Protein AF-C3YUF9-F1 (afdb_monomer_lite)

Structure (mmCIF, N/CA/C/O backbone):
data_AF-C3YUF9-F1
#
_entry.id   AF-C3YUF9-F1
#
loop_
_atom_site.group_PDB
_atom_site.id
_atom_site.type_symbol
_atom_site.label_atom_id
_atom_site.label_alt_id
_atom_site.label_comp_id
_atom_site.label_asym_id
_atom_site.label_entity_id
_atom_site.label_seq_id
_atom_site.pdbx_PDB_ins_code
_atom_site.Cartn_x
_atom_site.Cartn_y
_atom_site.Cartn_z
_atom_site.occupancy
_atom_site.B_iso_or_equiv
_atom_site.auth_seq_id
_atom_site.auth_comp_id
_atom_site.auth_asym_id
_atom_site.auth_atom_id
_atom_site.pdbx_PDB_model_num
ATOM 1 N N . VAL A 1 1 ? -27.496 -1.479 14.654 1.00 84.25 1 VAL A N 1
ATOM 2 C CA . VAL A 1 1 ? -26.863 -2.352 15.674 1.00 84.25 1 VAL A CA 1
ATOM 3 C C . VAL A 1 1 ? -27.359 -2.092 17.089 1.00 84.25 1 VAL A C 1
ATOM 5 O O . VAL A 1 1 ? -28.108 -2.922 17.563 1.00 84.25 1 VAL A O 1
ATOM 8 N N . ILE A 1 2 ? -26.999 -1.003 17.795 1.00 91.69 2 ILE A N 1
ATOM 9 C CA . ILE A 1 2 ? -27.503 -0.821 19.178 1.00 91.69 2 ILE A CA 1
ATOM 10 C C . ILE A 1 2 ? -29.025 -0.611 19.215 1.00 91.69 2 ILE A C 1
ATOM 12 O O . ILE A 1 2 ? -29.691 -1.254 20.010 1.00 91.69 2 ILE A O 1
ATOM 16 N N . SER A 1 3 ? -29.590 0.180 18.297 1.00 90.12 3 SER A N 1
ATOM 17 C CA . SER A 1 3 ? -31.045 0.372 18.200 1.00 90.12 3 SER A CA 1
ATOM 18 C C . SER A 1 3 ? -31.784 -0.925 17.852 1.00 90.12 3 SER A C 1
ATOM 20 O O . SER A 1 3 ? -32.773 -1.246 18.489 1.00 90.12 3 SER A O 1
ATOM 22 N N . GLU A 1 4 ? -31.271 -1.722 16.909 1.00 90.06 4 GLU A N 1
ATOM 23 C CA . GLU A 1 4 ? -31.821 -3.054 16.587 1.00 90.06 4 GLU A CA 1
ATOM 24 C C . GLU A 1 4 ? -31.713 -4.011 17.784 1.00 90.06 4 GLU A C 1
ATOM 26 O O . GLU A 1 4 ? -32.647 -4.744 18.097 1.00 90.06 4 GLU A O 1
ATOM 31 N N . TRP A 1 5 ? -30.585 -3.973 18.499 1.00 93.69 5 TRP A N 1
ATOM 32 C CA . TRP A 1 5 ? -30.369 -4.756 19.713 1.00 93.69 5 TRP A CA 1
ATOM 33 C C . TRP A 1 5 ? -31.368 -4.377 20.817 1.00 93.69 5 TRP A C 1
ATOM 35 O O . TRP A 1 5 ? -31.898 -5.276 21.471 1.00 93.69 5 TRP A O 1
ATOM 45 N N . LEU A 1 6 ? -31.681 -3.084 20.973 1.00 93.38 6 LEU A N 1
ATOM 46 C CA . LEU A 1 6 ? -32.711 -2.581 21.891 1.00 93.38 6 LEU A CA 1
ATOM 47 C C . LEU A 1 6 ? -34.110 -3.042 21.466 1.00 93.38 6 LEU A C 1
ATOM 49 O O . LEU A 1 6 ? -34.819 -3.643 22.271 1.00 93.38 6 LEU A O 1
ATOM 53 N N . GLN A 1 7 ? -34.461 -2.874 20.187 1.00 92.44 7 GLN A N 1
ATOM 54 C CA . GLN A 1 7 ? -35.746 -3.320 19.632 1.00 92.44 7 GLN A CA 1
ATOM 55 C C . GLN A 1 7 ? -35.967 -4.821 19.830 1.00 92.44 7 GLN A C 1
ATOM 57 O O . GLN A 1 7 ? -37.031 -5.230 20.285 1.00 92.44 7 GLN A O 1
ATOM 62 N N . SER A 1 8 ? -34.945 -5.645 19.572 1.00 90.44 8 SER A N 1
ATOM 63 C CA . SER A 1 8 ? -35.022 -7.101 19.769 1.00 90.44 8 SER A CA 1
ATOM 64 C C . SER A 1 8 ? -35.271 -7.520 21.226 1.00 90.44 8 SER A C 1
ATOM 66 O O . SER A 1 8 ? -35.664 -8.656 21.478 1.00 90.44 8 SER A O 1
ATOM 68 N N . ARG A 1 9 ? -35.051 -6.611 22.185 1.00 90.75 9 ARG A N 1
ATOM 69 C CA . ARG A 1 9 ? -35.269 -6.809 23.627 1.00 90.75 9 ARG A CA 1
ATOM 70 C C . ARG A 1 9 ? -36.508 -6.078 24.146 1.00 90.75 9 ARG A C 1
ATOM 72 O O . ARG A 1 9 ? -36.726 -6.063 25.353 1.00 90.75 9 ARG A O 1
ATOM 79 N N . GLY A 1 10 ? -37.296 -5.462 23.261 1.00 90.75 10 GLY A N 1
ATOM 80 C CA . GLY A 1 10 ? -38.446 -4.643 23.649 1.00 90.75 10 GLY A CA 1
ATOM 81 C C . GLY A 1 10 ? -38.062 -3.414 24.478 1.00 90.75 10 GLY A C 1
ATOM 82 O O . GLY A 1 10 ? -38.871 -2.940 25.270 1.00 90.75 10 GLY A O 1
ATOM 83 N N . LEU A 1 11 ? -36.823 -2.932 24.340 1.00 91.19 11 LEU A N 1
ATOM 84 C CA . LEU A 1 11 ? -36.327 -1.746 25.032 1.00 91.19 1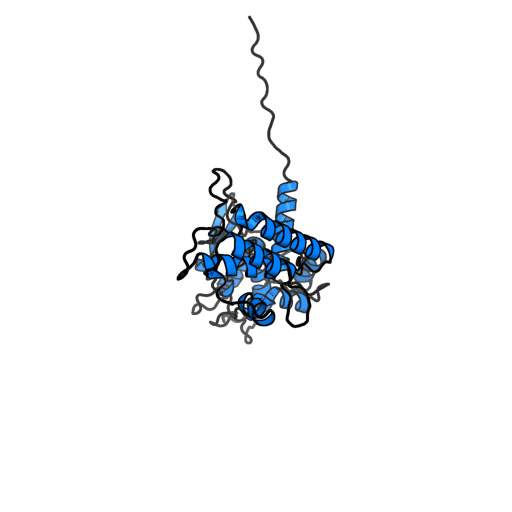1 LEU A CA 1
ATOM 85 C C . LEU A 1 11 ? -36.513 -0.502 24.164 1.00 91.19 11 LEU A C 1
ATOM 87 O O . LEU A 1 11 ? -36.480 -0.579 22.934 1.00 91.19 11 LEU A O 1
ATOM 91 N N . ASP A 1 12 ? -36.650 0.649 24.822 1.00 90.50 12 ASP A N 1
ATOM 92 C CA . ASP A 1 12 ? -36.674 1.940 24.143 1.00 90.50 12 ASP A CA 1
ATOM 93 C C . ASP A 1 12 ? -35.360 2.172 23.383 1.00 90.50 12 ASP A C 1
ATOM 95 O O . ASP A 1 12 ? -34.260 1.928 23.889 1.00 90.50 12 ASP A O 1
ATOM 99 N N . THR A 1 13 ? -35.489 2.633 22.144 1.00 90.62 13 THR A N 1
ATOM 100 C CA . THR A 1 13 ? -34.366 2.979 21.278 1.00 90.62 13 THR A CA 1
ATOM 101 C C . THR A 1 13 ? -33.788 4.361 21.545 1.00 90.62 13 THR A C 1
ATOM 103 O O . THR A 1 13 ? -32.685 4.610 21.063 1.00 90.62 13 THR A O 1
ATOM 106 N N . ALA A 1 14 ? -34.481 5.228 22.291 1.00 91.62 14 ALA A N 1
ATOM 107 C CA . ALA A 1 14 ? -34.031 6.575 22.653 1.00 91.62 14 ALA A CA 1
ATOM 108 C C . ALA A 1 14 ? -32.997 6.558 23.802 1.00 91.62 14 ALA A C 1
ATOM 110 O O . ALA A 1 14 ? -33.128 7.231 24.825 1.00 91.62 14 ALA A O 1
ATOM 111 N N . PHE A 1 15 ? -31.943 5.749 23.663 1.00 92.94 15 PHE A N 1
ATOM 112 C CA . PHE A 1 15 ? -30.921 5.582 24.703 1.00 92.94 15 PHE A CA 1
ATOM 113 C C . PHE A 1 15 ? -30.076 6.848 24.931 1.00 92.94 15 PHE A C 1
ATOM 115 O O . PHE A 1 15 ? -29.338 6.929 25.914 1.00 92.94 15 PHE A O 1
ATOM 122 N N . GLU A 1 16 ? -30.142 7.822 24.027 1.00 93.12 16 GLU A N 1
ATOM 123 C CA . GLU A 1 16 ? -29.431 9.098 24.098 1.00 93.12 16 GLU A CA 1
ATOM 124 C C . GLU A 1 16 ? -29.998 10.031 25.173 1.00 93.12 16 GLU A C 1
ATOM 126 O O . GLU A 1 16 ? -29.279 10.897 25.674 1.00 93.12 16 GLU A O 1
ATOM 131 N N . GLU A 1 17 ? -31.263 9.831 25.545 1.00 89.38 17 GLU A N 1
ATOM 132 C CA . GLU A 1 17 ? -31.960 10.598 26.582 1.00 89.38 17 GLU A CA 1
ATOM 133 C C . GLU A 1 17 ? -31.679 10.061 27.993 1.00 89.38 17 GLU A C 1
ATOM 135 O O . GLU A 1 17 ? -31.974 10.719 28.993 1.00 89.38 17 GLU A O 1
ATOM 140 N N . LEU A 1 18 ? -31.065 8.877 28.094 1.00 92.62 18 LEU A N 1
ATOM 141 C CA . LEU A 1 18 ? -30.768 8.252 29.374 1.00 92.62 18 LEU A CA 1
ATOM 142 C C . LEU A 1 18 ? -29.706 9.037 30.156 1.00 92.62 18 LEU A C 1
ATOM 144 O O . LEU A 1 18 ? -28.684 9.461 29.598 1.00 92.62 18 LEU A O 1
ATOM 148 N N . PRO A 1 19 ? -29.859 9.151 31.487 1.00 93.62 19 PRO A N 1
ATOM 149 C CA . PRO A 1 19 ? -28.808 9.703 32.319 1.00 93.62 19 PRO A CA 1
ATOM 150 C C . PRO A 1 19 ? -27.560 8.800 32.266 1.00 93.62 19 PRO A C 1
ATOM 152 O O . PRO A 1 19 ? -27.670 7.582 32.088 1.00 93.62 19 PRO A O 1
ATOM 155 N N . PRO A 1 20 ? -26.347 9.347 32.488 1.00 93.88 20 PRO A N 1
ATOM 156 C CA . PRO A 1 20 ? -25.095 8.610 32.290 1.00 93.88 20 PRO A CA 1
ATOM 157 C C . PRO A 1 20 ? -24.996 7.273 33.035 1.00 93.88 20 PRO A C 1
ATOM 159 O O . PRO A 1 20 ? -24.364 6.340 32.544 1.00 93.88 20 PRO A O 1
ATOM 162 N N . ARG A 1 21 ? -25.617 7.162 34.216 1.00 94.12 21 ARG A N 1
ATOM 163 C CA . ARG A 1 21 ? -25.634 5.920 35.002 1.00 94.12 21 ARG A CA 1
ATOM 164 C C . ARG A 1 21 ? -26.449 4.822 34.323 1.00 94.12 21 ARG A C 1
ATOM 166 O O . ARG A 1 21 ? -25.957 3.702 34.210 1.00 94.12 21 ARG A O 1
ATOM 173 N N . ASP A 1 22 ? -27.635 5.150 33.829 1.00 94.81 22 ASP A N 1
ATOM 174 C CA . ASP A 1 22 ? -28.532 4.183 33.191 1.00 94.81 22 ASP A CA 1
ATOM 175 C C . ASP A 1 22 ? -28.005 3.805 31.810 1.00 94.81 22 ASP A C 1
ATOM 177 O O . ASP A 1 22 ? -27.944 2.624 31.459 1.00 94.81 22 ASP A O 1
ATOM 181 N N . LEU A 1 23 ? -27.464 4.787 31.082 1.00 96.38 23 LEU A N 1
ATOM 182 C CA . LEU A 1 23 ? -26.729 4.529 29.852 1.00 96.38 23 LEU A CA 1
ATOM 183 C C . LEU A 1 23 ? -25.533 3.597 30.096 1.00 96.38 23 LEU A C 1
ATOM 185 O O . LEU A 1 23 ? -25.283 2.692 29.303 1.00 96.38 23 LEU A O 1
ATOM 189 N N . ALA A 1 24 ? -24.784 3.766 31.190 1.00 96.44 24 ALA A N 1
ATOM 190 C CA . ALA A 1 24 ? -23.675 2.871 31.512 1.00 96.44 24 ALA A CA 1
ATOM 191 C C . ALA A 1 24 ? -24.141 1.431 31.785 1.00 96.44 24 ALA A C 1
ATOM 193 O O . ALA A 1 24 ? -23.450 0.489 31.385 1.00 96.44 24 ALA A O 1
ATOM 194 N N . VAL A 1 25 ? -25.301 1.237 32.421 1.00 96.56 25 VAL A N 1
ATOM 195 C CA . VAL A 1 25 ? -25.902 -0.096 32.612 1.00 96.56 25 VAL A CA 1
ATOM 196 C C . VAL A 1 25 ? -26.292 -0.708 31.265 1.00 96.56 25 VAL A C 1
ATOM 198 O O . VAL A 1 25 ? -25.898 -1.842 30.979 1.00 96.56 25 VAL A O 1
ATOM 201 N N . LEU A 1 26 ? -26.957 0.061 30.403 1.00 97.06 26 LEU A N 1
ATOM 202 C CA . LEU A 1 26 ? -27.348 -0.367 29.059 1.00 97.06 26 LEU A CA 1
ATOM 203 C C . LEU A 1 26 ? -26.129 -0.743 28.206 1.00 97.06 26 LEU A C 1
ATOM 205 O O . LEU A 1 26 ? -26.081 -1.825 27.622 1.00 97.06 26 LEU A O 1
ATOM 209 N N . LEU A 1 27 ? -25.090 0.097 28.189 1.00 97.19 27 LEU A N 1
ATOM 210 C CA . LEU A 1 27 ? -23.857 -0.175 27.445 1.00 97.19 27 LEU A CA 1
ATOM 211 C C . LEU A 1 27 ? -23.106 -1.390 27.990 1.00 97.19 27 LEU A C 1
ATOM 213 O O . LEU A 1 27 ? -22.512 -2.138 27.214 1.00 97.19 27 LEU A O 1
ATOM 217 N N . ARG A 1 28 ? -23.129 -1.614 29.309 1.00 97.12 28 ARG A N 1
ATOM 218 C CA . ARG A 1 28 ? -22.544 -2.815 29.916 1.00 97.12 28 ARG A CA 1
ATOM 219 C C . ARG A 1 28 ? -23.204 -4.076 29.364 1.00 97.12 28 ARG A C 1
ATOM 221 O O . ARG A 1 28 ? -22.485 -5.014 29.025 1.00 97.12 28 ARG A O 1
ATOM 228 N N . GLN A 1 29 ? -24.531 -4.085 29.276 1.00 96.31 29 GLN A N 1
ATOM 229 C CA . GLN A 1 29 ? -25.282 -5.213 28.737 1.00 96.31 29 GLN A CA 1
ATOM 230 C C . GLN A 1 29 ? -25.030 -5.377 27.233 1.00 96.31 29 GLN A C 1
ATOM 232 O O . GLN A 1 29 ? -24.623 -6.450 26.790 1.00 96.31 29 GLN A O 1
ATOM 237 N N . PHE A 1 30 ? -25.139 -4.288 26.469 1.00 96.56 30 PHE A N 1
ATOM 238 C CA . PHE A 1 30 ? -24.866 -4.285 25.033 1.00 96.56 30 PHE A CA 1
ATOM 239 C C . PHE A 1 30 ? -23.470 -4.834 24.705 1.00 96.56 30 PHE A C 1
ATOM 241 O O . PHE A 1 30 ? -23.333 -5.693 23.839 1.00 96.56 30 PHE A O 1
ATOM 248 N N . TYR A 1 31 ? -22.418 -4.401 25.412 1.00 96.06 31 TYR A N 1
ATOM 249 C CA . TYR A 1 31 ? -21.065 -4.905 25.155 1.00 96.06 31 TYR A CA 1
ATOM 250 C C . TYR A 1 31 ? -20.901 -6.397 25.445 1.00 96.06 31 TYR A C 1
ATOM 252 O O . TYR A 1 31 ? -20.057 -7.019 24.804 1.00 96.06 31 TYR A O 1
ATOM 260 N N . GLY A 1 32 ? -21.659 -6.947 26.398 1.00 94.25 32 GLY A N 1
ATOM 261 C CA . GLY A 1 32 ? -21.635 -8.370 26.734 1.00 94.25 32 GLY A CA 1
ATOM 262 C C . GLY A 1 32 ? -22.396 -9.251 25.742 1.00 94.25 32 GLY A C 1
ATOM 263 O O . GLY A 1 32 ? -22.025 -10.406 25.566 1.00 94.25 32 GLY A O 1
ATOM 264 N N . GLU A 1 33 ? -23.426 -8.708 25.093 1.00 93.81 33 GLU A N 1
ATOM 265 C CA . GLU A 1 33 ? -24.389 -9.485 24.300 1.00 93.81 33 GLU A CA 1
ATOM 266 C C . GLU A 1 33 ? -24.355 -9.188 22.792 1.00 93.81 33 GLU A C 1
ATOM 268 O O . GLU A 1 33 ? -25.032 -9.862 22.018 1.00 93.81 33 GLU A O 1
ATOM 273 N N . ALA A 1 34 ? -23.623 -8.162 22.348 1.00 90.94 34 ALA A N 1
ATOM 274 C CA . ALA A 1 34 ? -23.566 -7.798 20.936 1.00 90.94 34 ALA A CA 1
ATOM 275 C C . ALA A 1 34 ? -22.939 -8.921 20.090 1.00 90.94 34 ALA A C 1
ATOM 277 O O . ALA A 1 34 ? -21.747 -9.217 20.201 1.00 90.94 34 ALA A O 1
ATOM 278 N N . GLN A 1 35 ? -23.739 -9.477 19.184 1.00 90.12 35 GLN A N 1
ATOM 279 C CA . GLN A 1 35 ? -23.380 -10.544 18.252 1.00 90.12 35 GLN A CA 1
ATOM 280 C C . GLN A 1 35 ? -24.084 -10.330 16.908 1.00 90.12 35 GLN A C 1
ATOM 282 O O . GLN A 1 35 ? -24.948 -9.459 16.792 1.00 90.12 35 GLN A O 1
ATOM 287 N N . LYS A 1 36 ? -23.693 -11.094 15.888 1.00 88.06 36 LYS A N 1
ATOM 288 C CA . LYS A 1 36 ? -24.351 -11.077 14.576 1.00 88.06 36 LYS A CA 1
ATOM 289 C C . LYS A 1 36 ? -25.702 -11.795 14.622 1.00 88.06 36 LYS A C 1
ATOM 291 O O . LYS A 1 36 ? -25.973 -12.558 15.546 1.00 88.06 36 LYS A O 1
ATOM 296 N N . ASP A 1 37 ? -26.496 -11.610 13.571 1.00 84.50 37 ASP A N 1
ATOM 297 C CA . ASP A 1 37 ? -27.819 -12.232 13.415 1.00 84.50 37 ASP A CA 1
ATOM 298 C C . ASP A 1 37 ? -27.764 -13.768 13.425 1.00 84.50 37 ASP A C 1
ATOM 300 O O . ASP A 1 37 ? -28.687 -14.422 13.897 1.00 84.50 37 ASP A O 1
ATOM 304 N N . ASP A 1 38 ? -26.654 -14.353 12.963 1.00 84.69 38 ASP A N 1
ATOM 305 C CA . ASP A 1 38 ? -26.400 -15.800 12.985 1.00 84.69 38 ASP A CA 1
ATOM 306 C C . ASP A 1 38 ? -25.939 -16.329 14.361 1.00 84.69 38 ASP A C 1
ATOM 308 O O . ASP A 1 38 ? -25.570 -17.496 14.488 1.00 84.69 38 ASP A O 1
ATOM 312 N N . GLY A 1 39 ? -25.915 -15.475 15.391 1.00 84.94 39 GLY A N 1
ATOM 313 C CA . GLY A 1 39 ? -25.443 -15.802 16.737 1.00 84.94 39 GLY A CA 1
ATOM 314 C C . GLY A 1 39 ? -23.920 -15.851 16.877 1.00 84.94 39 GLY A C 1
ATOM 315 O O . GLY A 1 39 ? -23.413 -16.072 17.977 1.00 84.94 39 GLY A O 1
ATOM 316 N N . THR A 1 40 ? -23.157 -15.627 15.801 1.00 85.75 40 THR A N 1
ATOM 317 C CA . THR A 1 40 ? -21.695 -15.624 15.885 1.00 85.75 40 THR A CA 1
ATOM 318 C C . THR A 1 40 ? -21.165 -14.308 16.465 1.00 85.75 40 THR A C 1
ATOM 320 O O . THR A 1 40 ? -21.699 -13.225 16.190 1.00 85.75 40 THR A O 1
ATOM 323 N N . PRO A 1 41 ? -20.068 -14.355 17.241 1.00 87.56 41 PRO A N 1
ATOM 324 C CA . PRO A 1 41 ? -19.485 -13.157 17.827 1.00 87.56 41 PRO A CA 1
ATOM 325 C C . PRO A 1 41 ? -18.944 -12.195 16.762 1.00 87.56 41 PRO A C 1
ATOM 327 O O . PRO A 1 41 ? -18.430 -12.586 15.704 1.00 87.56 41 PRO A O 1
ATOM 330 N N . TYR A 1 42 ? -19.014 -10.900 17.064 1.00 88.69 42 TYR A N 1
ATOM 331 C CA . TYR A 1 42 ? -18.324 -9.883 16.283 1.00 88.69 42 TYR A CA 1
ATOM 332 C C . TYR A 1 42 ? -16.803 -9.971 16.479 1.00 88.69 42 TYR A C 1
ATOM 334 O O . TYR A 1 42 ? -16.295 -10.298 17.549 1.00 88.69 42 TYR A O 1
ATOM 342 N N . ALA A 1 43 ? -16.045 -9.595 15.447 1.00 84.81 43 ALA A N 1
ATOM 343 C CA . ALA A 1 43 ? -14.603 -9.433 15.577 1.00 84.81 43 ALA A CA 1
ATOM 344 C C . ALA A 1 43 ? -14.264 -8.255 16.506 1.00 84.81 43 ALA A C 1
ATOM 346 O O . ALA A 1 43 ? -14.998 -7.265 16.587 1.00 84.81 43 ALA A O 1
ATOM 347 N N . LYS A 1 44 ? -13.085 -8.283 17.132 1.00 84.88 44 LYS A N 1
ATOM 348 C CA . LYS A 1 44 ? -12.584 -7.188 17.985 1.00 84.88 44 LYS A CA 1
ATOM 349 C C . LYS A 1 44 ? -12.625 -5.815 17.303 1.00 84.88 44 LYS A C 1
ATOM 351 O O . LYS A 1 44 ? -12.974 -4.823 17.940 1.00 84.88 44 LYS A O 1
ATOM 356 N N . ALA A 1 45 ? -12.271 -5.748 16.016 1.00 79.81 45 ALA A N 1
ATOM 357 C CA . ALA A 1 45 ? -12.335 -4.506 15.243 1.00 79.81 45 ALA A CA 1
ATOM 358 C C . ALA A 1 45 ? -13.772 -3.968 15.151 1.00 79.81 45 ALA A C 1
ATOM 360 O O . ALA A 1 45 ? -13.988 -2.769 15.311 1.00 79.81 45 ALA A O 1
ATOM 361 N N . SER A 1 46 ? -14.756 -4.853 14.977 1.00 87.31 46 SER A N 1
ATOM 362 C CA . SER A 1 46 ? -16.173 -4.494 14.959 1.00 87.31 46 SER A CA 1
ATOM 363 C C . SER A 1 46 ? -16.636 -3.963 16.316 1.00 87.31 46 SER A C 1
ATOM 365 O O . SER A 1 46 ? -17.262 -2.909 16.350 1.00 87.31 46 SER A O 1
ATOM 367 N N . HIS A 1 47 ? -16.252 -4.590 17.436 1.00 90.31 47 HIS A N 1
ATOM 368 C CA . HIS A 1 47 ? -16.540 -4.051 18.776 1.00 90.31 47 HIS A CA 1
ATOM 369 C C . HIS A 1 47 ? -15.957 -2.642 18.977 1.00 90.31 47 HIS A C 1
ATOM 371 O O . HIS A 1 47 ? -16.638 -1.759 19.505 1.00 90.31 47 HIS A O 1
ATOM 377 N N . ALA A 1 48 ? -14.723 -2.402 18.519 1.00 88.25 48 ALA A N 1
ATOM 378 C CA . ALA A 1 48 ? -14.103 -1.079 18.587 1.00 88.25 48 ALA A CA 1
ATOM 379 C C . ALA A 1 48 ? -14.856 -0.044 17.731 1.00 88.25 48 ALA A C 1
ATOM 381 O O . ALA A 1 48 ? -15.102 1.073 18.189 1.00 88.25 48 ALA A O 1
ATOM 382 N N . CYS A 1 49 ? -15.264 -0.420 16.514 1.00 86.19 49 CYS A N 1
ATOM 383 C CA . CYS A 1 49 ? -16.062 0.432 15.633 1.00 86.19 49 CYS A CA 1
ATOM 384 C C . CYS A 1 49 ? -17.444 0.746 16.216 1.00 86.19 49 CYS A C 1
ATOM 386 O O . CYS A 1 49 ? -17.839 1.908 16.192 1.00 86.19 49 CYS A O 1
ATOM 388 N N . LEU A 1 50 ? -18.149 -0.246 16.768 1.00 92.12 50 LEU A N 1
ATOM 389 C CA . LEU A 1 50 ? -19.456 -0.059 17.406 1.00 92.12 50 LEU A CA 1
ATOM 390 C C . LEU A 1 50 ? -19.362 0.930 18.564 1.00 92.12 50 LEU A C 1
ATOM 392 O O . LEU A 1 50 ? -20.097 1.914 18.606 1.00 92.12 50 LEU A O 1
ATOM 396 N N . ARG A 1 51 ? -18.396 0.723 19.462 1.00 94.81 51 ARG A N 1
ATOM 397 C CA . ARG A 1 51 ? -18.180 1.605 20.610 1.00 94.81 51 ARG A CA 1
ATOM 398 C C . ARG A 1 51 ? -17.829 3.036 20.190 1.00 94.81 51 ARG A C 1
ATOM 400 O O . ARG A 1 51 ? -18.348 3.990 20.763 1.00 94.81 51 ARG A O 1
ATOM 407 N N . ALA A 1 52 ? -16.986 3.198 19.169 1.00 90.56 52 ALA A N 1
ATOM 408 C CA . ALA A 1 52 ? -16.663 4.512 18.614 1.00 90.56 52 ALA A CA 1
ATOM 409 C C . ALA A 1 52 ? -17.860 5.180 17.924 1.00 90.56 52 ALA A C 1
ATOM 411 O O . ALA A 1 52 ? -18.030 6.393 18.049 1.00 90.56 52 ALA A O 1
ATOM 412 N N . ALA A 1 53 ? -18.692 4.408 17.223 1.00 88.75 53 ALA A N 1
ATOM 413 C CA . ALA A 1 53 ? -19.903 4.912 16.590 1.00 88.75 53 ALA A CA 1
ATOM 414 C C . ALA A 1 53 ? -20.905 5.423 17.633 1.00 88.75 53 ALA A C 1
ATOM 416 O O . ALA A 1 53 ? -21.379 6.544 17.483 1.00 88.75 53 ALA A O 1
ATOM 417 N N . ILE A 1 54 ? -21.140 4.664 18.711 1.00 94.88 54 ILE A N 1
ATOM 418 C CA . ILE A 1 54 ? -22.002 5.076 19.831 1.00 94.88 54 ILE A CA 1
ATOM 419 C C . ILE A 1 54 ? -21.478 6.366 20.465 1.00 94.88 54 ILE A C 1
ATOM 421 O O . ILE A 1 54 ? -22.228 7.322 20.627 1.00 94.88 54 ILE A O 1
ATOM 425 N N . HIS A 1 55 ? -20.179 6.436 20.774 1.00 95.19 55 HIS A N 1
ATOM 426 C CA . HIS A 1 55 ? -19.610 7.652 21.355 1.00 95.19 55 HIS A CA 1
ATOM 427 C C . HIS A 1 55 ? -19.799 8.872 20.447 1.00 95.19 55 HIS A C 1
ATOM 429 O O . HIS A 1 55 ? -20.206 9.934 20.911 1.00 95.19 55 HIS A O 1
ATOM 435 N N . ARG A 1 56 ? -19.509 8.723 19.149 1.00 94.94 56 ARG A N 1
ATOM 436 C CA . ARG A 1 56 ? -19.653 9.808 18.174 1.00 94.94 56 ARG A CA 1
ATOM 437 C C . ARG A 1 56 ? -21.109 10.238 18.012 1.00 94.94 56 ARG A C 1
ATOM 439 O O . ARG A 1 56 ? -21.353 11.420 17.830 1.00 94.94 56 ARG A O 1
ATOM 446 N N . HIS A 1 57 ? -22.041 9.292 18.068 1.00 93.12 57 HIS A N 1
ATOM 447 C CA . HIS A 1 57 ? -23.474 9.568 18.014 1.00 93.12 57 HIS A CA 1
ATOM 448 C C . HIS A 1 57 ? -23.924 10.420 19.204 1.00 93.12 57 HIS A C 1
ATOM 450 O O . HIS A 1 57 ? -24.496 11.482 19.007 1.00 93.12 57 HIS A O 1
ATOM 456 N N . LEU A 1 58 ? -23.553 10.022 20.424 1.00 94.00 58 LEU A N 1
ATOM 457 C CA . LEU A 1 58 ? -23.909 10.741 21.654 1.00 94.00 58 LEU A CA 1
ATOM 458 C C . LEU A 1 58 ? -23.263 12.133 21.740 1.00 94.00 58 LEU A C 1
ATOM 460 O O . LEU A 1 58 ? -23.881 13.099 22.172 1.00 94.00 58 LEU A O 1
ATOM 464 N N . THR A 1 59 ? -21.994 12.247 21.348 1.00 93.50 59 THR A N 1
ATOM 465 C CA . THR A 1 59 ? -21.241 13.514 21.443 1.00 93.50 59 THR A CA 1
ATOM 466 C C . THR A 1 59 ? -21.449 14.447 20.252 1.00 93.50 59 THR A C 1
ATOM 468 O O . THR A 1 59 ? -21.107 15.626 20.337 1.00 93.50 59 THR A O 1
ATOM 471 N N . GLY A 1 60 ? -21.993 13.939 19.147 1.00 88.81 60 GLY A N 1
ATOM 472 C CA . GLY A 1 60 ? -22.311 14.714 17.956 1.00 88.81 60 GLY A CA 1
ATOM 473 C C . GLY A 1 60 ? -23.695 15.372 18.024 1.00 88.81 60 GLY A C 1
ATOM 474 O O . GLY A 1 60 ? -24.490 15.075 18.918 1.00 88.81 60 GLY A O 1
ATOM 475 N N . PRO A 1 61 ? -24.015 16.263 17.070 1.00 86.38 61 PRO A N 1
ATOM 476 C CA . PRO A 1 61 ? -25.367 16.786 16.917 1.00 86.38 61 PRO A CA 1
ATOM 477 C C . PRO A 1 61 ? -26.372 15.659 16.614 1.00 86.38 61 PRO A C 1
ATOM 479 O O . PRO A 1 61 ? -26.031 14.755 15.845 1.00 86.38 61 PRO A O 1
ATOM 482 N N . PRO A 1 62 ? -27.605 15.717 17.151 1.00 92.62 62 PRO A N 1
ATOM 483 C CA . PRO A 1 62 ? -28.174 16.800 17.966 1.00 92.62 62 PRO A CA 1
ATOM 484 C C . PRO A 1 62 ? -27.863 16.709 19.473 1.00 92.62 62 PRO A C 1
ATOM 486 O O . PRO A 1 62 ? -28.023 17.701 20.181 1.00 92.62 62 PRO A O 1
ATOM 489 N N . PHE A 1 63 ? -27.396 15.561 19.964 1.00 93.00 63 PHE A N 1
ATOM 490 C CA . PHE A 1 63 ? -27.351 15.253 21.399 1.00 93.00 63 PHE A CA 1
ATOM 491 C C . PHE A 1 63 ? -26.246 15.992 22.162 1.00 93.00 63 PHE A C 1
ATOM 493 O O . PHE A 1 63 ? -26.454 16.416 23.297 1.00 93.00 63 PHE A O 1
ATOM 500 N N . ASN A 1 64 ? -25.083 16.198 21.534 1.00 92.25 64 ASN A N 1
ATOM 501 C CA . ASN A 1 64 ? -23.976 17.004 22.064 1.00 92.25 64 ASN A CA 1
ATOM 502 C C . ASN A 1 64 ? -23.571 16.664 23.517 1.00 92.25 64 ASN A C 1
ATOM 504 O O . ASN A 1 64 ? -23.124 17.548 24.266 1.00 92.25 64 ASN A O 1
ATOM 508 N N . CYS A 1 65 ? -23.714 15.397 23.924 1.00 91.88 65 CYS A N 1
ATOM 509 C CA . CYS A 1 65 ? -23.420 14.945 25.277 1.00 91.88 65 CYS A CA 1
ATOM 510 C C . CYS A 1 65 ? -21.971 15.278 25.667 1.00 91.88 65 CYS A C 1
ATOM 512 O O . CYS A 1 65 ? -21.049 15.171 24.858 1.00 91.88 65 CYS A O 1
ATOM 514 N N . LYS A 1 66 ? -21.754 15.674 26.927 1.00 92.00 66 LYS A N 1
ATOM 515 C CA . LYS A 1 66 ? -20.443 16.148 27.417 1.00 92.00 66 LYS A CA 1
ATOM 516 C C . LYS A 1 66 ? -19.599 15.086 28.122 1.00 92.00 66 LYS A C 1
ATOM 518 O O . LYS A 1 66 ? -18.503 15.393 28.575 1.00 92.00 66 LYS A O 1
ATOM 523 N N . TYR A 1 67 ? -20.090 13.854 28.199 1.00 92.50 67 TYR A N 1
ATOM 524 C CA . TYR A 1 67 ? -19.395 12.745 28.842 1.00 92.50 67 TYR A CA 1
ATOM 525 C C . TYR A 1 67 ? -18.641 11.869 27.835 1.00 92.50 67 TYR A C 1
ATOM 527 O O . TYR A 1 67 ? -18.990 11.744 26.656 1.00 92.50 67 TYR A O 1
ATOM 535 N N . ASN A 1 68 ? -17.596 11.210 28.319 1.00 92.75 68 ASN A N 1
ATOM 536 C CA . ASN A 1 68 ? -16.761 10.300 27.563 1.00 92.75 68 ASN A CA 1
ATOM 537 C C . ASN A 1 68 ? -16.974 8.850 28.016 1.00 92.75 68 ASN A C 1
ATOM 539 O O . ASN A 1 68 ? -16.369 8.384 28.982 1.00 92.75 68 ASN A O 1
ATOM 543 N N . ILE A 1 69 ? -17.745 8.089 27.232 1.00 96.00 69 ILE A N 1
ATOM 544 C CA . ILE A 1 69 ? -18.044 6.671 27.508 1.00 96.00 69 ILE A CA 1
ATOM 545 C C . ILE A 1 69 ? -16.794 5.767 27.555 1.00 96.00 69 ILE A C 1
ATOM 547 O O . ILE A 1 69 ? -16.864 4.602 27.954 1.00 96.00 69 ILE A O 1
ATOM 551 N N . PHE A 1 70 ? -15.627 6.263 27.127 1.00 90.69 70 PHE A N 1
ATOM 552 C CA . PHE A 1 70 ? -14.363 5.537 27.220 1.00 90.69 70 PHE A CA 1
ATOM 553 C C . PHE A 1 70 ? -13.653 5.688 28.559 1.00 90.69 70 PHE A C 1
ATOM 555 O O . PHE A 1 70 ? -12.921 4.773 28.945 1.00 90.69 70 PHE A O 1
ATOM 562 N N . LYS A 1 71 ? -13.815 6.832 29.227 1.00 91.00 71 LYS A N 1
ATOM 563 C CA . LYS A 1 71 ? -12.924 7.263 30.313 1.00 91.00 71 LYS A CA 1
ATOM 564 C C . LYS A 1 71 ? -13.657 7.641 31.590 1.00 91.00 71 LYS A C 1
ATOM 566 O O . LYS A 1 71 ? -13.111 7.405 32.667 1.00 91.00 71 LYS A O 1
ATOM 571 N N . ASP A 1 72 ? -14.853 8.201 31.472 1.00 94.38 72 ASP A N 1
ATOM 572 C CA . ASP A 1 72 ? -15.561 8.762 32.615 1.00 94.38 72 ASP A CA 1
ATOM 573 C C . ASP A 1 72 ? -15.947 7.667 33.612 1.00 94.38 72 ASP A C 1
ATOM 575 O O . ASP A 1 72 ? -16.195 6.506 33.252 1.00 94.38 72 ASP A O 1
ATOM 579 N N . LYS A 1 73 ? -15.947 8.038 34.896 1.00 95.50 73 LYS A N 1
ATOM 580 C CA . LYS A 1 73 ? -16.065 7.103 36.024 1.00 95.50 73 LYS A CA 1
ATOM 581 C C . LYS A 1 73 ? -17.366 6.299 35.973 1.00 95.50 73 LYS A C 1
ATOM 583 O O . LYS A 1 73 ? -17.362 5.111 36.290 1.00 95.50 73 LYS A O 1
ATOM 588 N N . GLU A 1 74 ? -18.442 6.919 35.502 1.00 95.88 74 GLU A N 1
ATOM 589 C CA . GLU A 1 74 ? -19.781 6.348 35.363 1.00 95.88 74 GLU A CA 1
ATOM 590 C C . GLU A 1 74 ? -19.772 5.105 34.459 1.00 95.88 74 GLU A C 1
ATOM 592 O O . GLU A 1 74 ? -20.482 4.137 34.721 1.00 95.88 74 GLU A O 1
ATOM 597 N N . PHE A 1 75 ? -18.902 5.078 33.445 1.00 97.00 75 PHE A N 1
ATOM 598 C CA . PHE A 1 75 ? -18.846 4.008 32.446 1.00 97.00 75 PHE A CA 1
ATOM 599 C C . PHE A 1 75 ? -17.818 2.917 32.771 1.00 97.00 75 PHE A C 1
ATOM 601 O O . PHE A 1 75 ? -17.681 1.953 32.014 1.00 97.00 75 PHE A O 1
ATOM 608 N N . GLN A 1 76 ? -17.091 3.006 33.892 1.00 95.94 76 GLN A N 1
ATOM 609 C CA . GLN A 1 76 ? -16.038 2.037 34.224 1.00 95.94 76 GLN A CA 1
ATOM 610 C C . GLN A 1 76 ? -16.547 0.592 34.284 1.00 95.94 76 GLN A C 1
ATOM 612 O O . GLN A 1 76 ? -15.853 -0.320 33.828 1.00 95.94 76 GLN A O 1
ATOM 617 N N . ALA A 1 77 ? -17.757 0.370 34.804 1.00 95.38 77 ALA A N 1
ATOM 618 C CA . ALA A 1 77 ? -18.361 -0.960 34.860 1.00 95.38 77 ALA A CA 1
ATOM 619 C C . ALA A 1 77 ? -18.619 -1.536 33.455 1.00 95.38 77 ALA A C 1
ATOM 621 O O . ALA A 1 77 ? -18.231 -2.672 33.176 1.00 95.38 77 ALA A O 1
ATOM 622 N N . ALA A 1 78 ? -19.184 -0.737 32.545 1.00 96.81 78 ALA A N 1
ATOM 623 C CA . ALA A 1 78 ? -19.359 -1.116 31.14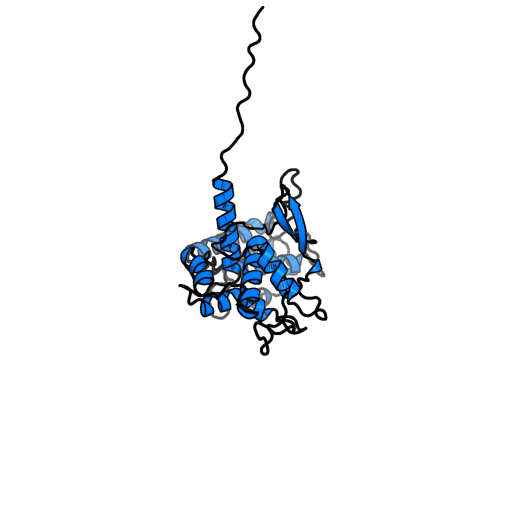2 1.00 96.81 78 ALA A CA 1
ATOM 624 C C . ALA A 1 78 ? -18.011 -1.398 30.461 1.00 96.81 78 ALA A C 1
ATOM 626 O O . ALA A 1 78 ? -17.850 -2.385 29.742 1.00 96.81 78 ALA A O 1
ATOM 627 N N . ASN A 1 79 ? -17.004 -0.577 30.757 1.00 97.00 79 ASN A N 1
ATOM 628 C CA . ASN A 1 79 ? -15.670 -0.689 30.175 1.00 97.00 79 ASN A CA 1
ATOM 629 C C . ASN A 1 79 ? -14.939 -1.957 30.634 1.00 97.00 79 ASN A C 1
ATOM 631 O O . ASN A 1 79 ? -14.207 -2.557 29.8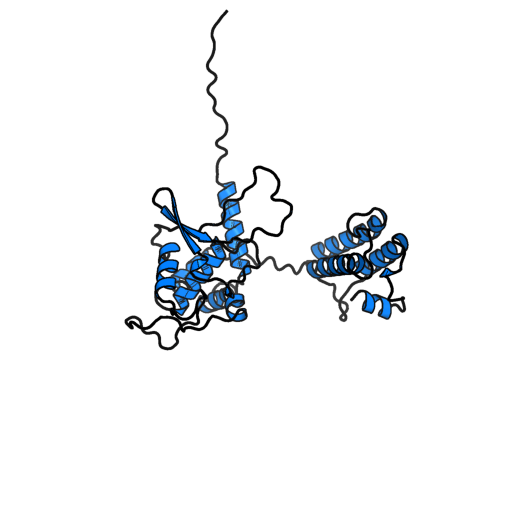43 1.00 97.00 79 ASN A O 1
ATOM 635 N N . LYS A 1 80 ? -15.157 -2.404 31.878 1.00 97.25 80 LYS A N 1
ATOM 636 C CA . LYS A 1 80 ? -14.656 -3.698 32.367 1.00 97.25 80 LYS A CA 1
ATOM 637 C C . LYS A 1 80 ? -15.254 -4.864 31.577 1.00 97.25 80 LYS A C 1
ATOM 639 O O . LYS A 1 80 ? -14.492 -5.732 31.153 1.00 97.25 80 LYS A O 1
ATOM 644 N N . VAL A 1 81 ? -16.567 -4.856 31.324 1.00 97.31 81 VAL A N 1
ATOM 645 C CA . VAL A 1 81 ? -17.230 -5.897 30.513 1.00 97.31 81 VAL A CA 1
ATOM 646 C C . VAL A 1 81 ? -16.712 -5.884 29.081 1.00 97.31 81 VAL A C 1
ATOM 648 O O . VAL A 1 81 ? -16.241 -6.916 28.611 1.00 97.31 81 VAL A O 1
ATOM 651 N N . TYR A 1 82 ? -16.669 -4.715 28.434 1.00 95.75 82 TYR A N 1
ATOM 652 C CA . TYR A 1 82 ? -16.073 -4.569 27.102 1.00 95.75 82 TYR A CA 1
ATOM 653 C C . TYR A 1 82 ? -14.663 -5.172 27.048 1.00 95.75 82 TYR A C 1
ATOM 655 O O . TYR A 1 82 ? -14.361 -5.998 26.191 1.00 95.75 82 TYR A O 1
ATOM 663 N N . ASN A 1 83 ? -13.791 -4.804 27.992 1.00 94.25 83 ASN A N 1
ATOM 664 C CA . ASN A 1 83 ? -12.421 -5.311 28.028 1.00 94.25 83 ASN A CA 1
ATOM 665 C C . ASN A 1 83 ? -12.365 -6.829 28.255 1.00 94.25 83 ASN A C 1
ATOM 667 O O . ASN A 1 83 ? -11.490 -7.486 27.691 1.00 94.25 83 ASN A O 1
ATOM 671 N N . SER A 1 84 ? -13.278 -7.385 29.056 1.00 94.44 84 SER A N 1
ATOM 672 C CA . SER A 1 84 ? -13.401 -8.831 29.259 1.00 94.44 84 SER A CA 1
ATOM 673 C C . SER A 1 84 ? -13.773 -9.549 27.960 1.00 94.44 84 SER A C 1
ATOM 675 O O . SER A 1 84 ? -13.077 -10.485 27.570 1.00 94.44 84 SER A O 1
ATOM 677 N N . VAL A 1 85 ? -14.776 -9.042 27.233 1.00 92.75 85 VAL A N 1
ATOM 678 C CA . VAL A 1 85 ? -15.192 -9.569 25.921 1.00 92.75 85 VAL A CA 1
ATOM 679 C C . VAL A 1 85 ? -14.033 -9.520 24.928 1.00 92.75 85 VAL A C 1
ATOM 681 O O . VAL A 1 85 ? -13.699 -10.533 24.320 1.00 92.75 85 VAL A O 1
ATOM 684 N N . ILE A 1 86 ? -13.312 -8.397 24.834 1.00 90.25 86 ILE A N 1
ATOM 685 C CA . ILE A 1 86 ? -12.132 -8.302 23.957 1.00 90.25 86 ILE A CA 1
ATOM 686 C C . ILE A 1 86 ? -11.036 -9.312 24.342 1.00 90.25 86 ILE A C 1
ATOM 688 O O . ILE A 1 86 ? -10.358 -9.845 23.463 1.00 90.25 86 ILE A O 1
ATOM 692 N N . ARG A 1 87 ? -10.826 -9.584 25.637 1.00 90.19 87 ARG A N 1
ATOM 693 C CA . ARG A 1 87 ? -9.860 -10.604 26.090 1.00 90.19 87 ARG A CA 1
ATOM 694 C C . ARG A 1 87 ? -10.329 -12.020 25.766 1.00 90.19 87 ARG A C 1
ATOM 696 O O . ARG A 1 87 ? -9.492 -12.837 25.399 1.00 90.19 87 ARG A O 1
ATOM 703 N N . GLN A 1 88 ? -11.624 -12.300 25.895 1.00 89.62 88 GLN A N 1
ATOM 704 C CA . GLN A 1 88 ? -12.219 -13.588 25.539 1.00 89.62 88 GLN A CA 1
ATOM 705 C C . GLN A 1 88 ? -12.063 -13.853 24.036 1.00 89.62 88 GLN A C 1
ATOM 707 O O . GLN A 1 88 ? -11.456 -14.849 23.668 1.00 89.62 88 GLN A O 1
ATOM 712 N N . LEU A 1 89 ? -12.427 -12.891 23.178 1.00 87.00 89 LEU A N 1
ATOM 713 C CA . LEU A 1 89 ? -12.250 -13.001 21.721 1.00 87.00 89 LEU A CA 1
ATOM 714 C C . LEU A 1 89 ? -10.795 -13.274 21.309 1.00 87.00 89 LEU A C 1
ATOM 716 O O . LEU A 1 89 ? -10.546 -13.996 20.347 1.00 87.00 89 LEU A O 1
ATOM 720 N N . LYS A 1 90 ? -9.824 -12.702 22.034 1.00 82.25 90 LYS A N 1
ATOM 721 C CA . LYS A 1 90 ? -8.398 -12.997 21.826 1.00 82.25 90 LYS A CA 1
ATOM 722 C C . LYS A 1 90 ? -8.032 -14.425 22.231 1.00 82.25 90 LYS A C 1
ATOM 724 O O . LYS A 1 90 ? -7.267 -15.055 21.510 1.00 82.25 90 LYS A O 1
ATOM 729 N N . ARG A 1 91 ? -8.537 -14.910 23.372 1.00 84.31 91 ARG A N 1
ATOM 730 C CA . ARG A 1 91 ? -8.303 -16.286 23.847 1.00 84.31 91 ARG A CA 1
ATOM 731 C C . ARG A 1 91 ? -8.904 -17.319 22.897 1.00 84.31 91 ARG A C 1
ATOM 733 O O . ARG A 1 91 ? -8.254 -18.315 22.616 1.00 84.31 91 ARG A O 1
ATOM 740 N N . ASP A 1 92 ? -10.073 -17.022 22.345 1.00 83.62 92 ASP A N 1
ATOM 741 C CA . ASP A 1 92 ? -10.804 -17.920 21.447 1.00 83.62 92 ASP A CA 1
ATOM 742 C C . ASP A 1 92 ? -10.303 -17.859 19.993 1.00 83.62 92 ASP A C 1
ATOM 744 O O . ASP A 1 92 ? -10.842 -18.527 19.116 1.00 83.62 92 ASP A O 1
ATOM 748 N N . GLY A 1 93 ? -9.296 -17.028 19.697 1.00 74.44 93 GLY A N 1
ATOM 749 C CA . GLY A 1 93 ? -8.760 -16.874 18.340 1.00 74.44 93 GLY A CA 1
ATOM 750 C C . GLY A 1 93 ? -9.711 -16.179 17.353 1.00 74.44 93 GLY A C 1
ATOM 751 O O . GLY A 1 93 ? -9.434 -16.147 16.156 1.00 74.44 93 GLY A O 1
ATOM 752 N N . ILE A 1 94 ? -10.802 -15.575 17.838 1.00 72.44 94 ILE A N 1
ATOM 753 C CA . ILE A 1 94 ? -11.807 -14.847 17.041 1.00 72.44 94 ILE A CA 1
ATOM 754 C C . ILE A 1 94 ? -11.326 -13.423 16.695 1.00 72.44 94 ILE A C 1
ATOM 756 O O . ILE A 1 94 ? -12.004 -12.674 15.988 1.00 72.44 94 ILE A O 1
ATOM 760 N N . ASP A 1 95 ? -10.130 -13.015 17.140 1.00 63.50 95 ASP A N 1
ATOM 761 C CA . ASP A 1 95 ? -9.480 -11.796 16.647 1.00 63.50 95 ASP A CA 1
ATOM 762 C C . ASP A 1 95 ? -9.113 -11.970 15.158 1.00 63.50 95 ASP A C 1
ATOM 764 O O . ASP A 1 95 ? -7.972 -12.233 14.784 1.00 63.50 95 ASP A O 1
ATOM 768 N N . THR A 1 96 ? -10.106 -11.805 14.276 1.00 49.66 96 THR A N 1
ATOM 769 C CA . THR A 1 96 ? -9.955 -11.836 12.817 1.00 49.66 96 THR A CA 1
ATOM 770 C C . THR A 1 96 ? -9.230 -10.604 12.291 1.00 49.66 96 THR A C 1
ATOM 772 O O . THR A 1 96 ? -9.281 -10.347 11.082 1.00 49.66 96 THR A O 1
ATOM 775 N N . SER A 1 97 ? -8.558 -9.813 13.142 1.00 52.22 97 SER A N 1
ATOM 776 C CA . SER A 1 97 ? -7.433 -9.024 12.662 1.00 52.22 97 SER A CA 1
ATOM 777 C C . SER A 1 97 ? -6.426 -10.028 12.117 1.00 52.22 97 SER A C 1
ATOM 779 O O . SER A 1 97 ? -5.551 -10.498 12.837 1.00 52.22 97 SER A O 1
ATOM 781 N N . LYS A 1 98 ? -6.618 -10.429 10.853 1.00 49.12 98 LYS A N 1
ATOM 782 C CA . LYS A 1 98 ? -5.674 -11.227 10.093 1.00 49.12 98 LYS A CA 1
ATOM 783 C C . LYS A 1 98 ? -4.369 -10.465 10.217 1.00 49.12 98 LYS A C 1
ATOM 785 O O . LYS A 1 98 ? -4.198 -9.438 9.565 1.00 49.12 98 LYS A O 1
ATOM 790 N N . SER A 1 99 ? -3.492 -10.923 11.103 1.00 54.69 99 SER A N 1
ATOM 791 C CA . SER A 1 99 ? -2.091 -10.567 11.040 1.00 54.69 99 SER A CA 1
ATOM 792 C C . SER A 1 99 ? -1.656 -11.143 9.707 1.00 54.69 99 SER A C 1
ATOM 794 O O . SER A 1 99 ? -1.489 -12.356 9.571 1.00 54.69 99 SER A O 1
ATOM 796 N N . TYR A 1 100 ? -1.686 -10.317 8.659 1.00 66.38 100 TYR A N 1
ATOM 797 C CA . TYR A 1 100 ? -1.244 -10.787 7.362 1.00 66.38 100 TYR A CA 1
ATOM 798 C C . TYR A 1 100 ? 0.244 -11.058 7.537 1.00 66.38 100 TYR A C 1
ATOM 800 O O . TYR A 1 100 ? 0.976 -10.145 7.921 1.00 66.38 100 TYR A O 1
ATOM 808 N N . PRO A 1 101 ? 0.697 -12.300 7.322 1.00 80.44 101 PRO A N 1
ATOM 809 C CA . PRO A 1 101 ? 2.078 -12.624 7.603 1.00 80.44 101 PRO A CA 1
ATOM 810 C C . PRO A 1 101 ? 2.982 -11.769 6.704 1.00 80.44 101 PRO A C 1
ATOM 812 O O . PRO A 1 101 ? 2.612 -11.510 5.545 1.00 80.44 101 PRO A O 1
ATOM 815 N N . PRO A 1 102 ? 4.159 -11.356 7.207 1.00 89.31 102 PRO A N 1
ATOM 816 C CA . PRO A 1 102 ? 5.244 -10.900 6.357 1.00 89.31 102 PRO A CA 1
ATOM 817 C C . PRO A 1 102 ? 5.496 -11.894 5.219 1.00 89.31 102 PRO A C 1
ATOM 819 O O . PRO A 1 102 ? 5.258 -13.103 5.335 1.00 89.31 102 PRO A O 1
ATOM 822 N N . ILE A 1 103 ? 5.969 -11.372 4.099 1.00 94.44 103 ILE A N 1
ATOM 823 C CA . ILE A 1 103 ? 6.341 -12.163 2.936 1.00 94.44 103 ILE A CA 1
ATOM 824 C C . ILE A 1 103 ? 7.621 -12.924 3.285 1.00 94.44 103 ILE A C 1
ATOM 826 O O . ILE A 1 103 ? 8.566 -12.352 3.829 1.00 94.44 103 ILE A O 1
ATOM 830 N N . LEU A 1 104 ? 7.649 -14.224 2.985 1.00 94.81 104 LEU A N 1
ATOM 831 C CA . LEU A 1 104 ? 8.828 -15.049 3.233 1.00 94.81 104 LEU A CA 1
ATOM 832 C C . LEU A 1 104 ? 9.995 -14.583 2.357 1.00 94.81 104 LEU A C 1
ATOM 834 O O . LEU A 1 104 ? 9.800 -14.218 1.199 1.00 94.81 104 LEU A O 1
ATOM 838 N N . ALA A 1 105 ? 11.220 -14.645 2.882 1.00 94.00 105 ALA A N 1
ATOM 839 C CA . ALA A 1 105 ? 12.412 -14.259 2.126 1.00 94.00 105 ALA A CA 1
ATOM 840 C C . ALA A 1 105 ? 12.566 -15.070 0.825 1.00 94.00 105 ALA A C 1
ATOM 842 O O . ALA A 1 105 ? 12.902 -14.500 -0.211 1.00 94.00 105 ALA A O 1
ATOM 843 N N . SER A 1 106 ? 12.245 -16.369 0.862 1.00 96.38 106 SER A N 1
ATOM 844 C CA . SER A 1 106 ? 12.218 -17.246 -0.315 1.00 96.38 106 SER A CA 1
ATOM 845 C C . SER A 1 106 ? 11.194 -16.795 -1.358 1.00 96.38 106 SER A C 1
ATOM 847 O O . SER A 1 106 ? 11.508 -16.754 -2.543 1.00 96.38 106 SER A O 1
ATOM 849 N N . ASP A 1 107 ? 9.997 -16.382 -0.933 1.00 97.62 107 ASP A N 1
ATOM 850 C CA . ASP A 1 107 ? 8.971 -15.863 -1.839 1.00 97.62 107 ASP A CA 1
ATOM 851 C C . ASP A 1 107 ? 9.362 -14.498 -2.426 1.00 97.62 107 ASP A C 1
ATOM 853 O O . ASP A 1 107 ? 9.104 -14.254 -3.603 1.00 97.62 107 ASP A O 1
ATOM 857 N N . ILE A 1 108 ? 10.033 -13.622 -1.662 1.00 96.19 108 ILE A N 1
ATOM 858 C CA . ILE A 1 108 ? 10.605 -12.377 -2.208 1.00 96.19 108 ILE A CA 1
ATOM 859 C C . ILE A 1 108 ? 11.607 -12.711 -3.313 1.00 96.19 108 ILE A C 1
ATOM 861 O O . ILE A 1 108 ? 11.520 -12.137 -4.394 1.00 96.19 108 ILE A O 1
ATOM 865 N N . THR A 1 109 ? 12.538 -13.635 -3.070 1.00 96.06 109 THR A N 1
ATOM 866 C CA . THR A 1 109 ? 13.515 -14.073 -4.078 1.00 96.06 109 THR A CA 1
ATOM 867 C C . THR A 1 109 ? 12.819 -14.632 -5.323 1.00 96.06 109 THR A C 1
ATOM 869 O O . THR A 1 109 ? 13.084 -14.163 -6.433 1.00 96.06 109 THR A O 1
ATOM 872 N N . LYS A 1 110 ? 11.823 -15.506 -5.138 1.00 97.75 110 LYS A N 1
ATOM 873 C CA . LYS A 1 110 ? 11.034 -16.101 -6.225 1.00 97.75 110 LYS A CA 1
ATOM 874 C C . LYS A 1 110 ? 10.323 -15.061 -7.099 1.00 97.75 110 LYS A C 1
ATOM 876 O O . LYS A 1 110 ? 10.232 -15.235 -8.315 1.00 97.75 110 LYS A O 1
ATOM 881 N N . MET A 1 111 ? 9.837 -13.956 -6.525 1.00 97.94 111 MET A N 1
ATOM 882 C CA . MET A 1 111 ? 9.216 -12.871 -7.301 1.00 97.94 111 MET A CA 1
ATOM 883 C C . MET A 1 111 ? 10.170 -12.243 -8.334 1.00 97.94 111 MET A C 1
ATOM 885 O O . MET A 1 111 ? 9.713 -11.850 -9.411 1.00 97.94 111 MET A O 1
ATOM 889 N N . PHE A 1 112 ? 11.467 -12.150 -8.021 1.00 96.69 112 PHE A N 1
ATOM 890 C CA . PHE A 1 112 ? 12.488 -11.633 -8.940 1.00 96.69 112 PHE A CA 1
ATOM 891 C C . PHE A 1 112 ? 12.973 -12.715 -9.915 1.00 96.69 112 PHE A C 1
ATOM 893 O O . PHE A 1 112 ? 13.052 -12.450 -11.111 1.00 96.69 112 PHE A O 1
ATOM 900 N N . GLU A 1 113 ? 13.221 -13.941 -9.442 1.00 95.94 113 GLU A N 1
ATOM 901 C CA . GLU A 1 113 ? 13.677 -15.067 -10.282 1.00 95.94 113 GLU A CA 1
ATOM 902 C C . GLU A 1 113 ? 12.670 -15.427 -11.381 1.00 95.94 113 GLU A C 1
ATOM 904 O O . GLU A 1 113 ? 13.039 -15.634 -12.534 1.00 95.94 113 GLU A O 1
ATOM 909 N N . THR A 1 114 ? 11.375 -15.418 -11.054 1.00 97.00 114 THR A N 1
ATOM 910 C CA . THR A 1 114 ? 10.290 -15.645 -12.029 1.00 97.00 114 THR A CA 1
ATOM 911 C C . THR A 1 114 ? 10.053 -14.453 -12.959 1.00 97.00 114 THR A C 1
ATOM 913 O O . THR A 1 114 ? 9.124 -14.478 -13.765 1.00 97.00 114 THR A O 1
ATOM 916 N N . LYS A 1 115 ? 10.835 -13.372 -12.822 1.00 97.06 115 LYS A N 1
ATOM 917 C CA . LYS A 1 115 ? 10.672 -12.094 -13.531 1.00 97.06 115 LYS A CA 1
ATOM 918 C C . LYS A 1 115 ? 9.302 -11.431 -13.351 1.00 97.06 115 LYS A C 1
ATOM 920 O O . LYS A 1 115 ? 8.971 -10.488 -14.076 1.00 97.06 115 LYS A O 1
ATOM 925 N N . THR A 1 116 ? 8.526 -11.862 -12.353 1.00 98.19 116 THR A N 1
ATOM 926 C CA . THR A 1 116 ? 7.249 -11.234 -11.987 1.00 98.19 116 THR A CA 1
ATOM 927 C C . THR A 1 116 ? 7.460 -9.787 -11.543 1.00 98.19 116 THR A C 1
ATOM 929 O O . THR A 1 116 ? 6.628 -8.927 -11.849 1.00 98.19 116 THR A O 1
ATOM 932 N N . LEU A 1 117 ? 8.582 -9.523 -10.863 1.00 98.12 117 LEU A N 1
ATOM 933 C CA . LEU A 1 117 ? 9.124 -8.194 -10.594 1.00 98.12 117 LEU A CA 1
ATOM 934 C C . LEU A 1 117 ? 10.396 -8.006 -11.430 1.00 98.12 117 LEU A C 1
ATOM 936 O O . LEU A 1 117 ? 11.467 -8.491 -11.074 1.00 98.12 117 LEU A O 1
ATOM 940 N N . SER A 1 118 ? 10.272 -7.322 -12.563 1.00 97.19 118 SER A N 1
ATOM 941 C CA . SER A 1 118 ? 11.378 -7.056 -13.490 1.00 97.19 118 SER A CA 1
ATOM 942 C C . SER A 1 118 ? 11.124 -5.768 -14.270 1.00 97.19 118 SER A C 1
ATOM 944 O O . SER A 1 118 ? 10.070 -5.150 -14.128 1.00 97.19 118 SER A O 1
ATOM 946 N N . VAL A 1 119 ? 12.090 -5.353 -15.087 1.00 96.75 119 VAL A N 1
ATOM 947 C CA . VAL A 1 119 ? 11.978 -4.172 -15.961 1.00 96.75 119 VAL A CA 1
ATOM 948 C C . VAL A 1 119 ? 11.624 -4.538 -17.408 1.00 96.75 119 VAL A C 1
ATOM 950 O O . VAL A 1 119 ? 11.537 -3.664 -18.264 1.00 96.75 119 VAL A O 1
ATOM 953 N N . ASP A 1 120 ? 11.395 -5.825 -17.676 1.00 95.56 120 ASP A N 1
ATOM 954 C CA . ASP A 1 120 ? 11.378 -6.397 -19.026 1.00 95.56 120 ASP A CA 1
ATOM 955 C C . ASP A 1 120 ? 10.125 -6.007 -19.829 1.00 95.56 120 ASP A C 1
ATOM 957 O O . ASP A 1 120 ? 10.147 -5.999 -21.057 1.00 95.56 120 ASP A O 1
ATOM 961 N N . ASN A 1 121 ? 9.012 -5.711 -19.150 1.00 96.94 121 ASN A N 1
ATOM 962 C CA . ASN A 1 121 ? 7.735 -5.376 -19.783 1.00 96.94 121 ASN A CA 1
ATOM 963 C C . ASN A 1 121 ? 6.855 -4.488 -18.876 1.00 96.94 121 ASN A C 1
ATOM 965 O O . ASN A 1 121 ? 7.117 -4.391 -17.673 1.00 96.94 121 ASN A O 1
ATOM 969 N N . PRO A 1 122 ? 5.775 -3.875 -19.399 1.00 98.00 122 PRO A N 1
ATOM 970 C CA . PRO A 1 122 ? 4.957 -2.918 -18.652 1.00 98.00 122 PRO A CA 1
ATOM 971 C C . PRO A 1 122 ? 4.270 -3.516 -17.424 1.00 98.00 122 PRO A C 1
ATOM 973 O O . PRO A 1 122 ? 4.118 -2.849 -16.404 1.00 98.00 122 PRO A O 1
ATOM 976 N N . VAL A 1 123 ? 3.846 -4.780 -17.494 1.00 98.19 123 VAL A N 1
ATOM 977 C CA . VAL A 1 123 ? 3.160 -5.432 -16.371 1.00 98.19 123 VAL A CA 1
ATOM 978 C C . VAL A 1 123 ? 4.149 -5.721 -15.245 1.00 98.19 123 VAL A C 1
ATOM 980 O O . VAL A 1 123 ? 3.866 -5.408 -14.088 1.00 98.19 123 VAL A O 1
ATOM 983 N N . ALA A 1 124 ? 5.310 -6.288 -15.571 1.00 98.31 124 ALA A N 1
ATOM 984 C CA . ALA A 1 124 ? 6.342 -6.595 -14.586 1.00 98.31 124 ALA A CA 1
ATOM 985 C C . ALA A 1 124 ? 6.948 -5.323 -13.973 1.00 98.31 124 ALA A C 1
ATOM 987 O O . ALA A 1 124 ? 7.087 -5.250 -12.752 1.00 98.31 124 ALA A O 1
ATOM 988 N N . LEU A 1 125 ? 7.199 -4.291 -14.788 1.00 98.56 125 LEU A N 1
ATOM 989 C CA . LEU A 1 125 ? 7.728 -3.008 -14.322 1.00 98.56 125 LEU A CA 1
ATOM 990 C C . LEU A 1 125 ? 6.733 -2.294 -13.401 1.00 98.56 125 LEU A C 1
ATOM 992 O O . LEU A 1 125 ? 7.118 -1.784 -12.349 1.00 98.56 125 LEU A O 1
ATOM 996 N N . GLN A 1 126 ? 5.440 -2.309 -13.739 1.00 98.38 126 GLN A N 1
ATOM 997 C CA . GLN A 1 126 ? 4.406 -1.770 -12.859 1.00 98.38 126 GLN A CA 1
ATOM 998 C C . GLN A 1 126 ? 4.329 -2.521 -11.527 1.00 98.38 126 GLN A C 1
ATOM 1000 O O . GLN A 1 126 ? 4.199 -1.883 -10.482 1.00 98.38 126 GLN A O 1
ATOM 1005 N N . ARG A 1 127 ? 4.405 -3.858 -11.542 1.00 98.50 127 ARG A N 1
ATOM 1006 C CA . ARG A 1 127 ? 4.419 -4.671 -10.315 1.00 98.50 127 ARG A CA 1
ATOM 1007 C C . ARG A 1 127 ? 5.648 -4.371 -9.459 1.00 98.50 127 ARG A C 1
ATOM 1009 O O . ARG A 1 127 ? 5.508 -4.224 -8.249 1.00 98.50 127 ARG A O 1
ATOM 1016 N N . LEU A 1 128 ? 6.818 -4.242 -10.086 1.00 98.38 128 LEU A N 1
ATOM 1017 C CA . LEU A 1 128 ? 8.085 -3.899 -9.440 1.00 98.38 128 LEU A CA 1
ATOM 1018 C C . LEU A 1 128 ? 8.005 -2.541 -8.736 1.00 98.38 128 LEU A C 1
ATOM 1020 O O . LEU A 1 128 ? 8.262 -2.454 -7.535 1.00 98.38 128 LEU A O 1
ATOM 1024 N N . VAL A 1 129 ? 7.580 -1.499 -9.454 1.00 97.44 129 VAL A N 1
ATOM 1025 C CA . VAL A 1 129 ? 7.423 -0.157 -8.878 1.00 97.44 129 VAL A CA 1
ATOM 1026 C C . VAL A 1 129 ? 6.353 -0.142 -7.798 1.00 97.44 129 VAL A C 1
ATOM 1028 O O . VAL A 1 129 ? 6.591 0.396 -6.721 1.00 97.44 129 VAL A O 1
ATOM 1031 N N . PHE A 1 130 ? 5.206 -0.785 -8.026 1.00 96.50 130 PHE A N 1
ATOM 1032 C CA . PHE A 1 130 ? 4.184 -0.935 -6.995 1.00 96.50 130 PHE A CA 1
ATOM 1033 C C . PHE A 1 130 ? 4.756 -1.558 -5.716 1.00 96.50 130 PHE A C 1
ATOM 1035 O O . PHE A 1 130 ? 4.524 -1.033 -4.630 1.00 96.50 130 PHE A O 1
ATOM 1042 N N . PHE A 1 131 ? 5.506 -2.657 -5.840 1.00 95.88 131 PHE A N 1
ATOM 1043 C CA . PHE A 1 131 ? 6.072 -3.367 -4.698 1.00 95.88 131 PHE A CA 1
ATOM 1044 C C . PHE A 1 131 ? 7.052 -2.481 -3.927 1.00 95.88 131 PHE A C 1
ATOM 1046 O O . PHE A 1 131 ? 6.943 -2.389 -2.706 1.00 95.88 131 PHE A O 1
ATOM 1053 N N . TYR A 1 132 ? 7.956 -1.780 -4.620 1.00 95.00 132 TYR A N 1
ATOM 1054 C CA . TYR A 1 132 ? 8.878 -0.850 -3.969 1.00 95.00 132 TYR A CA 1
ATOM 1055 C C . TYR A 1 132 ? 8.153 0.295 -3.275 1.00 95.00 132 TYR A C 1
ATOM 1057 O O . TYR A 1 132 ? 8.416 0.547 -2.103 1.00 95.00 132 TYR A O 1
ATOM 1065 N N . LEU A 1 133 ? 7.203 0.954 -3.935 1.00 92.62 133 LEU A N 1
ATOM 1066 C CA . LEU A 1 133 ? 6.478 2.054 -3.302 1.00 92.62 133 LEU A CA 1
ATOM 1067 C C . LEU A 1 133 ? 5.676 1.576 -2.083 1.00 92.62 133 LEU A C 1
ATOM 1069 O O . LEU A 1 133 ? 5.718 2.215 -1.033 1.00 92.62 133 LEU A O 1
ATOM 1073 N N . ALA A 1 134 ? 5.032 0.411 -2.180 1.00 90.62 134 ALA A N 1
ATOM 1074 C CA . ALA A 1 134 ? 4.324 -0.200 -1.060 1.00 90.62 134 ALA A CA 1
ATOM 1075 C C . ALA A 1 134 ? 5.254 -0.578 0.106 1.00 90.62 134 ALA A C 1
ATOM 1077 O O . ALA A 1 134 ? 4.871 -0.437 1.266 1.00 90.62 134 ALA A O 1
ATOM 1078 N N . PHE A 1 135 ? 6.469 -1.042 -0.188 1.00 90.50 135 PHE A N 1
ATOM 1079 C CA . PHE A 1 135 ? 7.458 -1.434 0.815 1.00 90.50 135 PHE A CA 1
ATOM 1080 C C . PHE A 1 135 ? 8.098 -0.225 1.510 1.00 90.50 135 PHE A C 1
ATOM 1082 O O . PHE A 1 135 ? 8.215 -0.195 2.734 1.00 90.50 135 PHE A O 1
ATOM 1089 N N . PHE A 1 136 ? 8.508 0.783 0.740 1.00 88.06 136 PHE A N 1
ATOM 1090 C CA . PHE A 1 136 ? 9.248 1.925 1.271 1.00 88.06 136 PHE A CA 1
ATOM 1091 C C . PHE A 1 136 ? 8.342 3.020 1.836 1.00 88.06 136 PHE A C 1
ATOM 1093 O O . PHE A 1 136 ? 8.697 3.591 2.858 1.00 88.06 136 PHE A O 1
ATOM 1100 N N . PHE A 1 137 ? 7.181 3.296 1.233 1.00 84.12 137 PHE A N 1
ATOM 1101 C CA . PHE A 1 137 ? 6.321 4.414 1.647 1.00 84.12 137 PHE A CA 1
ATOM 1102 C C . PHE A 1 137 ? 5.051 3.970 2.388 1.00 84.12 137 PHE A C 1
ATOM 1104 O O . PHE A 1 137 ? 4.697 4.569 3.395 1.00 84.12 137 PHE A O 1
ATOM 1111 N N . CYS A 1 138 ? 4.393 2.874 1.998 1.00 72.19 138 CYS A N 1
ATOM 1112 C CA . CYS A 1 138 ? 3.071 2.517 2.543 1.00 72.19 138 CYS A CA 1
ATOM 1113 C C . CYS A 1 138 ? 3.095 1.775 3.902 1.00 72.19 138 CYS A C 1
ATOM 1115 O O . CYS A 1 138 ? 2.344 0.812 4.111 1.00 72.19 138 CYS A O 1
ATOM 1117 N N . GLN A 1 139 ? 3.933 2.198 4.853 1.00 63.38 139 GLN A N 1
ATOM 1118 C CA . GLN A 1 139 ? 4.161 1.472 6.112 1.00 63.38 139 GLN A CA 1
ATOM 1119 C C . GLN A 1 139 ? 3.035 1.620 7.152 1.00 63.38 139 GLN A C 1
ATOM 1121 O O . GLN A 1 139 ? 2.930 0.796 8.057 1.00 63.38 139 GLN A O 1
ATOM 1126 N N . ARG A 1 140 ? 2.174 2.646 7.049 1.00 56.84 140 ARG A N 1
ATOM 1127 C CA . ARG A 1 140 ? 1.150 2.942 8.082 1.00 56.84 140 ARG A CA 1
ATOM 1128 C C . ARG A 1 140 ? -0.305 3.003 7.606 1.00 56.84 140 ARG A C 1
ATOM 1130 O O . ARG A 1 140 ? -1.184 3.384 8.370 1.00 56.84 140 ARG A O 1
ATOM 1137 N N . GLY A 1 141 ? -0.584 2.485 6.409 1.00 46.81 141 GLY A N 1
ATOM 1138 C CA . GLY A 1 141 ? -1.942 2.181 5.946 1.00 46.81 141 GLY A CA 1
ATOM 1139 C C . GLY A 1 141 ? -2.789 3.395 5.534 1.00 46.81 141 GLY A C 1
ATOM 1140 O O . GLY A 1 141 ? -2.822 4.426 6.192 1.00 46.81 141 GLY A O 1
ATOM 1141 N N . ARG A 1 142 ? -3.557 3.207 4.452 1.00 51.28 142 ARG A N 1
ATOM 1142 C CA . ARG A 1 142 ? -4.445 4.185 3.780 1.00 51.28 142 ARG A CA 1
ATOM 1143 C C . ARG A 1 142 ? -3.765 5.247 2.911 1.00 51.28 142 ARG A C 1
ATOM 1145 O O . ARG A 1 142 ? -4.330 6.318 2.703 1.00 51.28 142 ARG A O 1
ATOM 1152 N N . GLU A 1 143 ? -2.626 4.931 2.309 1.00 60.28 143 GLU A N 1
ATOM 1153 C CA . GLU A 1 143 ? -2.196 5.682 1.129 1.00 60.28 143 GLU A CA 1
ATOM 1154 C C . GLU A 1 143 ? -3.086 5.281 -0.048 1.00 60.28 143 GLU A C 1
ATOM 1156 O O . GLU A 1 143 ? -3.160 4.104 -0.418 1.00 60.28 143 GLU A O 1
ATOM 1161 N N . ASN A 1 144 ? -3.822 6.242 -0.613 1.00 67.75 144 ASN A N 1
ATOM 1162 C CA . ASN A 1 144 ? -4.580 5.990 -1.828 1.00 67.75 144 ASN A CA 1
ATOM 1163 C C . ASN A 1 144 ? -3.593 5.951 -2.997 1.00 67.75 144 ASN A C 1
ATOM 1165 O O . ASN A 1 144 ? -3.425 6.942 -3.698 1.00 67.75 144 ASN A O 1
ATOM 1169 N N . LEU A 1 145 ? -2.935 4.801 -3.197 1.00 80.50 145 LEU A N 1
ATOM 1170 C CA . LEU A 1 145 ? -1.981 4.563 -4.293 1.00 80.50 145 LEU A CA 1
ATOM 1171 C C . LEU A 1 145 ? -2.529 5.024 -5.650 1.00 80.50 145 LEU A C 1
ATOM 1173 O O . LEU A 1 145 ? -1.779 5.429 -6.530 1.00 80.50 145 LEU A O 1
ATOM 1177 N N . ARG A 1 146 ? -3.854 4.974 -5.809 1.00 85.38 146 ARG A N 1
ATOM 1178 C CA . ARG A 1 146 ? -4.578 5.439 -6.988 1.00 85.38 146 ARG A CA 1
ATOM 1179 C C . ARG A 1 146 ? -4.369 6.923 -7.293 1.00 85.38 146 ARG A C 1
ATOM 1181 O O . ARG A 1 146 ? -4.396 7.287 -8.470 1.00 85.38 146 ARG A O 1
ATOM 1188 N N . ASP A 1 147 ? -4.221 7.745 -6.263 1.00 87.69 147 ASP A N 1
ATOM 1189 C CA . ASP A 1 147 ? -4.180 9.203 -6.366 1.00 87.69 147 ASP A CA 1
ATOM 1190 C C . ASP A 1 147 ? -2.763 9.739 -6.544 1.00 87.69 147 ASP A C 1
ATOM 1192 O O . ASP A 1 147 ? -2.615 10.912 -6.882 1.00 87.69 147 ASP A O 1
ATOM 1196 N N . PHE A 1 148 ? -1.741 8.894 -6.367 1.00 90.00 148 PHE A N 1
ATOM 1197 C CA . PHE A 1 148 ? -0.361 9.292 -6.595 1.00 90.00 148 PHE A CA 1
ATOM 1198 C C . PHE A 1 148 ? -0.157 9.804 -8.014 1.00 90.00 148 PHE A C 1
ATOM 1200 O O . PHE A 1 148 ? -0.608 9.202 -8.994 1.00 90.00 148 PHE A O 1
ATOM 1207 N N . LYS A 1 149 ? 0.575 10.906 -8.101 1.00 92.75 149 LYS A N 1
ATOM 1208 C CA . LYS A 1 149 ? 1.058 11.546 -9.319 1.00 92.75 149 LYS A CA 1
ATOM 1209 C C . LYS A 1 149 ? 2.578 11.494 -9.325 1.00 92.75 149 LYS A C 1
ATOM 1211 O O . LYS A 1 149 ? 3.212 11.424 -8.278 1.00 92.75 149 LYS A O 1
ATOM 1216 N N . VAL A 1 150 ? 3.181 11.586 -10.507 1.00 90.75 150 VAL A N 1
ATOM 1217 C CA . VAL A 1 150 ? 4.652 11.608 -10.632 1.00 90.75 150 VAL A CA 1
ATOM 1218 C C . VAL A 1 150 ? 5.259 12.758 -9.815 1.00 90.75 150 VAL A C 1
ATOM 1220 O O . VAL A 1 150 ? 6.230 12.555 -9.099 1.00 90.75 150 VAL A O 1
ATOM 1223 N N . GLY A 1 151 ? 4.630 13.940 -9.841 1.00 91.25 151 GLY A N 1
ATOM 1224 C CA . GLY A 1 151 ? 5.091 15.130 -9.110 1.00 91.25 151 GLY A CA 1
ATOM 1225 C C . GLY A 1 151 ? 4.966 15.069 -7.580 1.00 91.25 151 GLY A C 1
ATOM 1226 O O . GLY A 1 151 ? 5.410 16.005 -6.902 1.00 91.25 151 GLY A O 1
ATOM 1227 N N . ASP A 1 152 ? 4.377 13.998 -7.038 1.00 90.38 152 ASP A N 1
ATOM 1228 C CA . ASP A 1 152 ? 4.351 13.741 -5.596 1.00 90.38 152 ASP A CA 1
ATOM 1229 C C . ASP A 1 152 ? 5.689 13.174 -5.099 1.00 90.38 152 ASP A C 1
ATOM 1231 O O . ASP A 1 152 ? 5.955 13.242 -3.902 1.00 90.38 152 ASP A O 1
ATOM 1235 N N . PHE A 1 153 ? 6.540 12.652 -5.989 1.00 91.94 153 PHE A N 1
ATOM 1236 C CA . PHE A 1 153 ? 7.837 12.068 -5.649 1.00 91.94 153 PHE A CA 1
ATOM 1237 C C . PHE A 1 153 ? 8.955 13.078 -5.904 1.00 91.94 153 PHE A C 1
ATOM 1239 O O . PHE A 1 153 ? 9.148 13.537 -7.030 1.00 91.94 153 PHE A O 1
ATOM 1246 N N . ILE A 1 154 ? 9.696 13.427 -4.855 1.00 93.81 154 ILE A N 1
ATOM 1247 C CA . ILE A 1 154 ? 10.747 14.445 -4.891 1.00 93.81 154 ILE A CA 1
ATOM 1248 C C . ILE A 1 154 ? 12.115 13.757 -4.945 1.00 93.81 154 ILE A C 1
ATOM 1250 O O . ILE A 1 154 ? 12.443 13.019 -4.010 1.00 93.81 154 ILE A O 1
ATOM 1254 N N . PRO A 1 155 ? 12.910 13.966 -6.009 1.00 95.25 155 PRO A N 1
ATOM 1255 C CA . PRO A 1 155 ? 14.264 13.436 -6.089 1.00 95.25 155 PRO A CA 1
ATOM 1256 C C . PRO A 1 155 ? 15.193 14.202 -5.142 1.00 95.25 155 PRO A C 1
ATOM 1258 O O . PRO A 1 155 ? 15.112 15.423 -5.027 1.00 95.25 155 PRO A O 1
ATOM 1261 N N . ASN A 1 156 ? 16.086 13.480 -4.476 1.00 94.62 156 ASN A N 1
ATOM 1262 C CA . ASN A 1 156 ? 17.083 14.014 -3.556 1.00 94.62 156 ASN A CA 1
ATOM 1263 C C . ASN A 1 156 ? 18.400 13.240 -3.697 1.00 94.62 156 ASN A C 1
ATOM 1265 O O . ASN A 1 156 ? 18.420 12.105 -4.180 1.00 94.62 156 ASN A O 1
ATOM 1269 N N . THR A 1 157 ? 19.486 13.837 -3.206 1.00 94.38 157 THR A N 1
ATOM 1270 C CA . THR A 1 157 ? 20.811 13.209 -3.140 1.00 94.38 157 THR A CA 1
ATOM 1271 C C . THR A 1 157 ? 21.451 13.527 -1.796 1.00 94.38 157 THR A C 1
ATOM 1273 O O . THR A 1 157 ? 21.497 14.685 -1.392 1.00 94.38 157 THR A O 1
ATOM 1276 N N . GLU A 1 158 ? 21.956 12.510 -1.106 1.00 89.69 158 GLU A N 1
ATOM 1277 C CA . GLU A 1 158 ? 22.668 12.657 0.168 1.00 89.69 158 GLU A CA 1
ATOM 1278 C C . GLU A 1 158 ? 23.870 11.711 0.173 1.00 89.69 158 GLU A C 1
ATOM 1280 O O . GLU A 1 158 ? 23.732 10.532 -0.152 1.00 89.69 158 GLU A O 1
ATOM 1285 N N . GLY A 1 159 ? 25.065 12.230 0.473 1.00 88.38 159 GLY A N 1
ATOM 1286 C CA . GLY A 1 159 ? 26.298 11.431 0.472 1.00 88.38 159 GLY A CA 1
ATOM 1287 C C . GLY A 1 159 ? 26.607 10.757 -0.873 1.00 88.38 159 GLY A C 1
ATOM 1288 O O . GLY A 1 159 ? 27.096 9.634 -0.896 1.00 88.38 159 GLY A O 1
ATOM 1289 N N . GLY A 1 160 ? 26.251 11.397 -1.994 1.00 88.88 160 GLY A N 1
ATOM 1290 C CA . GLY A 1 160 ? 26.408 10.833 -3.341 1.00 88.88 160 GLY A CA 1
ATOM 1291 C C . GLY A 1 160 ? 25.377 9.762 -3.713 1.00 88.88 160 GLY A C 1
ATOM 1292 O O . GLY A 1 160 ? 25.435 9.242 -4.822 1.00 88.88 160 GLY A O 1
ATOM 1293 N N . ARG A 1 161 ? 24.421 9.458 -2.824 1.00 91.31 161 ARG A N 1
ATOM 1294 C CA . ARG A 1 161 ? 23.380 8.454 -3.046 1.00 91.31 161 ARG A CA 1
ATOM 1295 C C . ARG A 1 161 ? 22.037 9.109 -3.356 1.00 91.31 161 ARG A C 1
ATOM 1297 O O . ARG A 1 161 ? 21.526 9.895 -2.553 1.00 91.31 161 ARG A O 1
ATOM 1304 N N . ARG A 1 162 ? 21.443 8.767 -4.500 1.00 94.88 162 ARG A N 1
ATOM 1305 C CA . ARG A 1 162 ? 20.120 9.264 -4.916 1.00 94.88 162 ARG A CA 1
ATOM 1306 C C . ARG A 1 162 ? 18.988 8.552 -4.185 1.00 94.88 162 ARG A C 1
ATOM 1308 O O . ARG A 1 162 ? 19.055 7.348 -3.914 1.00 94.88 162 ARG A O 1
ATOM 1315 N N . TYR A 1 163 ? 17.919 9.285 -3.906 1.00 95.12 163 TYR A N 1
ATOM 1316 C CA . TYR A 1 163 ? 16.691 8.738 -3.342 1.00 95.12 163 TYR A CA 1
ATOM 1317 C C . TYR A 1 163 ? 15.468 9.597 -3.666 1.00 95.12 163 TYR A C 1
ATOM 1319 O O . TYR A 1 163 ? 15.594 10.756 -4.048 1.00 95.12 163 TYR A O 1
ATOM 1327 N N . TYR A 1 164 ? 14.275 9.034 -3.477 1.00 94.50 164 TYR A N 1
ATOM 1328 C CA . TYR A 1 164 ? 13.016 9.781 -3.547 1.00 94.50 164 TYR A CA 1
ATOM 1329 C C . TYR A 1 164 ? 12.345 9.889 -2.177 1.00 94.50 164 TYR A C 1
ATOM 1331 O O . TYR A 1 164 ? 12.395 8.951 -1.376 1.00 94.50 164 TYR A O 1
ATOM 1339 N N . THR A 1 165 ? 11.675 11.015 -1.939 1.00 91.31 165 THR A N 1
ATOM 1340 C CA . THR A 1 165 ? 10.720 11.232 -0.838 1.00 91.31 165 THR A CA 1
ATOM 1341 C C . THR A 1 165 ? 9.339 11.569 -1.395 1.00 91.31 165 THR A C 1
ATOM 1343 O O . THR A 1 165 ? 9.193 11.842 -2.585 1.00 91.31 165 THR A O 1
ATOM 1346 N N . LEU A 1 166 ? 8.310 11.555 -0.547 1.00 86.62 166 LEU A N 1
ATOM 1347 C CA . LEU A 1 166 ? 6.973 12.029 -0.905 1.00 86.62 166 LEU A CA 1
ATOM 1348 C C . LEU A 1 166 ? 6.783 13.485 -0.462 1.00 86.62 166 LEU A C 1
ATOM 1350 O O . LEU A 1 166 ? 6.999 13.807 0.705 1.00 86.62 166 LEU A O 1
ATOM 1354 N N . ARG A 1 167 ? 6.316 14.344 -1.378 1.00 79.50 167 ARG A N 1
ATOM 1355 C CA . ARG A 1 167 ? 6.022 15.773 -1.150 1.00 79.50 167 ARG A CA 1
ATOM 1356 C C . ARG A 1 167 ? 5.095 15.992 0.045 1.00 79.50 167 ARG A C 1
ATOM 1358 O O . ARG A 1 167 ? 5.305 16.903 0.835 1.00 79.50 167 ARG A O 1
ATOM 1365 N N . TYR A 1 168 ? 4.067 15.154 0.156 1.00 69.62 168 TYR A N 1
ATOM 1366 C CA . TYR A 1 168 ? 3.108 15.169 1.253 1.00 69.62 168 TYR A CA 1
ATOM 1367 C C . TYR A 1 168 ? 2.967 13.762 1.811 1.00 69.62 168 TYR A C 1
ATOM 1369 O O . TYR A 1 168 ? 2.034 13.029 1.477 1.00 69.62 168 TYR A O 1
ATOM 1377 N N . TYR A 1 169 ? 3.891 13.378 2.682 1.00 62.31 169 TYR A N 1
ATOM 1378 C CA . TYR A 1 169 ? 3.662 12.216 3.520 1.00 62.31 169 TYR A CA 1
ATOM 1379 C C . TYR A 1 169 ? 2.653 12.616 4.605 1.00 62.31 169 TYR A C 1
ATOM 1381 O O . TYR A 1 169 ? 2.968 13.408 5.494 1.00 62.31 169 TYR A O 1
ATOM 1389 N N . LYS A 1 170 ? 1.396 12.160 4.491 1.00 52.75 170 LYS A N 1
ATOM 1390 C CA . LYS A 1 170 ? 0.311 12.527 5.420 1.00 52.75 170 LYS A CA 1
ATOM 1391 C C . LYS A 1 170 ? 0.542 11.911 6.810 1.00 52.75 170 LYS A C 1
ATOM 1393 O O . LYS A 1 170 ? -0.152 10.976 7.198 1.00 52.75 170 LYS A O 1
ATOM 1398 N N . HIS A 1 171 ? 1.441 12.485 7.605 1.00 50.94 171 HIS A N 1
ATOM 1399 C CA . HIS A 1 171 ? 1.397 12.385 9.065 1.00 50.94 171 HIS A CA 1
ATOM 1400 C C . HIS A 1 171 ? 0.303 13.317 9.591 1.00 50.94 171 HIS A C 1
ATOM 1402 O O . HIS A 1 171 ? 0.571 14.382 10.131 1.00 50.94 171 HIS A O 1
ATOM 1408 N N . GLN A 1 172 ? -0.962 12.956 9.397 1.00 41.19 172 GLN A N 1
ATOM 1409 C CA . GLN A 1 172 ? -2.062 13.635 10.082 1.00 41.19 172 GLN A CA 1
ATOM 1410 C C . GLN A 1 172 ? -3.090 12.605 10.516 1.00 41.19 172 GLN A C 1
ATOM 1412 O O . GLN A 1 172 ? -4.144 12.463 9.898 1.00 41.19 172 GLN A O 1
ATOM 1417 N N . LYS A 1 173 ? -2.730 11.843 11.552 1.00 37.75 173 LYS A N 1
ATOM 1418 C CA . LYS A 1 173 ? -3.643 11.275 12.556 1.00 37.75 173 LYS A CA 1
ATOM 1419 C C . LYS A 1 173 ? -2.841 10.507 13.605 1.00 37.75 173 LYS A C 1
ATOM 1421 O O . LYS A 1 173 ? -2.973 9.301 13.732 1.00 37.75 173 LYS A O 1
ATOM 1426 N N . ASP A 1 174 ? -2.024 11.218 14.370 1.00 36.69 174 ASP A N 1
ATOM 1427 C CA . ASP A 1 174 ? -1.830 10.847 15.767 1.00 36.69 174 ASP A CA 1
ATOM 1428 C C . ASP A 1 174 ? -1.399 12.081 16.560 1.00 36.69 174 ASP A C 1
ATOM 1430 O O . ASP A 1 174 ? -0.353 12.671 16.317 1.00 36.69 174 ASP A O 1
ATOM 1434 N N . HIS A 1 175 ? -2.204 12.455 17.555 1.00 41.66 175 HIS A N 1
ATOM 1435 C CA . HIS A 1 175 ? -1.885 13.459 18.578 1.00 41.66 175 HIS A CA 1
ATOM 1436 C C . HIS A 1 175 ? -0.692 13.049 19.479 1.00 41.66 175 HIS A C 1
ATOM 1438 O O . HIS A 1 175 ? -0.548 13.565 20.584 1.00 41.66 175 HIS A O 1
ATOM 1444 N N . ARG A 1 176 ? 0.147 12.094 19.052 1.00 42.16 176 ARG A N 1
ATOM 1445 C CA . ARG A 1 176 ? 1.294 11.567 19.807 1.00 42.16 176 ARG A CA 1
ATOM 1446 C C . ARG A 1 176 ? 2.647 12.109 19.336 1.00 42.16 176 ARG A C 1
ATOM 1448 O O . ARG A 1 176 ? 3.610 11.981 20.083 1.00 42.16 176 ARG A O 1
ATOM 1455 N N . ASP A 1 177 ? 2.710 12.770 18.179 1.00 42.66 177 ASP A N 1
ATOM 1456 C CA . ASP A 1 177 ? 3.965 13.289 17.602 1.00 42.66 177 ASP A CA 1
ATOM 1457 C C . ASP A 1 177 ? 4.349 14.702 18.098 1.00 42.66 177 ASP A C 1
ATOM 1459 O O . ASP A 1 177 ? 5.305 15.295 17.611 1.00 42.66 177 ASP A O 1
ATOM 1463 N N . HIS A 1 178 ? 3.646 15.256 19.095 1.00 40.97 178 HIS A N 1
ATOM 1464 C CA . HIS A 1 178 ? 4.007 16.542 19.719 1.00 40.97 178 HIS A CA 1
ATOM 1465 C C . HIS A 1 178 ? 5.002 16.421 20.884 1.00 40.97 178 HIS A C 1
ATOM 1467 O O . HIS A 1 178 ? 5.261 17.412 21.563 1.00 40.97 178 HIS A O 1
ATOM 1473 N N . LEU A 1 179 ? 5.577 15.240 21.132 1.00 41.72 179 LEU A N 1
ATOM 1474 C CA . LEU A 1 179 ? 6.736 15.145 22.017 1.00 41.72 179 LEU A CA 1
ATOM 1475 C C . LEU A 1 179 ? 7.968 15.679 21.262 1.00 41.72 179 LEU A C 1
ATOM 1477 O O . LEU A 1 179 ? 8.319 15.116 20.219 1.00 41.72 179 LEU A O 1
ATOM 1481 N N . PRO A 1 180 ? 8.631 16.748 21.745 1.00 34.53 180 PRO A N 1
ATOM 1482 C CA . PRO A 1 180 ? 9.850 17.244 21.119 1.00 34.53 180 PRO A CA 1
ATOM 1483 C C . PRO A 1 180 ? 10.911 16.135 21.155 1.00 34.53 180 PRO A C 1
ATOM 1485 O O . PRO A 1 180 ? 11.281 15.663 22.225 1.00 34.53 180 PRO A O 1
ATOM 1488 N N . GLY A 1 181 ? 11.357 15.686 19.977 1.00 45.22 181 GLY A N 1
ATOM 1489 C CA . GLY A 1 181 ? 12.433 14.697 19.827 1.00 45.22 181 GLY A CA 1
ATOM 1490 C C . GLY A 1 181 ? 12.094 13.425 19.041 1.00 45.22 181 GLY A C 1
ATOM 1491 O O . GLY A 1 181 ? 13.014 12.682 18.722 1.00 45.22 181 GLY A O 1
ATOM 1492 N N . ASN A 1 182 ? 10.830 13.171 18.673 1.00 42.59 182 ASN A N 1
ATOM 1493 C CA . ASN A 1 182 ? 10.446 11.937 17.961 1.00 42.59 182 ASN A CA 1
ATOM 1494 C C . ASN A 1 182 ? 10.016 12.170 16.500 1.00 42.59 182 ASN A C 1
ATOM 1496 O O . ASN A 1 182 ? 9.037 11.594 16.026 1.00 42.59 182 ASN A O 1
ATOM 1500 N N . VAL A 1 183 ? 10.737 13.031 15.772 1.00 45.56 183 VAL A N 1
ATOM 1501 C CA . VAL A 1 183 ? 10.525 13.199 14.326 1.00 45.56 183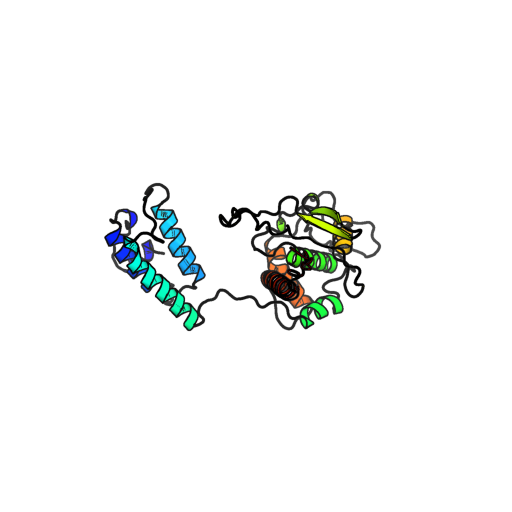 VAL A CA 1
ATOM 1502 C C . VAL A 1 183 ? 11.084 11.960 13.630 1.00 45.56 183 VAL A C 1
ATOM 1504 O O . VAL A 1 183 ? 12.275 11.891 13.332 1.00 45.56 183 VAL A O 1
ATOM 1507 N N . GLN A 1 184 ? 10.241 10.952 13.390 1.00 53.66 184 GLN A N 1
ATOM 1508 C CA . GLN A 1 184 ? 10.643 9.851 12.520 1.00 53.66 184 GLN A CA 1
ATOM 1509 C C . GLN A 1 184 ? 10.977 10.422 11.137 1.00 53.66 184 GLN A C 1
ATOM 1511 O O . GLN A 1 184 ? 10.168 11.171 10.578 1.00 53.66 184 GLN A O 1
ATOM 1516 N N . PRO A 1 185 ? 12.152 10.095 10.571 1.00 61.31 185 PRO A N 1
ATOM 1517 C CA . PRO A 1 185 ? 12.508 10.565 9.246 1.00 61.31 185 PRO A CA 1
ATOM 1518 C C . PRO A 1 185 ? 11.456 10.083 8.246 1.00 61.31 185 PRO A C 1
ATOM 1520 O O . PRO A 1 185 ? 11.029 8.927 8.279 1.00 61.31 185 PRO A O 1
ATOM 1523 N N . SER A 1 186 ? 11.026 10.986 7.361 1.00 69.50 186 SER A N 1
ATOM 1524 C CA . SER A 1 186 ? 10.098 10.637 6.285 1.00 69.50 186 SER A CA 1
ATOM 1525 C C . SER A 1 186 ? 10.650 9.450 5.492 1.00 69.50 186 SER A C 1
ATOM 1527 O O . SER A 1 186 ? 11.862 9.417 5.258 1.00 69.50 186 SER A O 1
ATOM 1529 N N . PRO A 1 187 ? 9.814 8.488 5.063 1.00 83.00 187 PRO A N 1
ATOM 1530 C CA . PRO A 1 187 ? 10.322 7.328 4.349 1.00 83.00 187 PRO A CA 1
ATOM 1531 C C . PRO A 1 187 ? 11.039 7.729 3.055 1.00 83.00 187 PRO A C 1
ATOM 1533 O O . PRO A 1 187 ? 10.698 8.731 2.421 1.00 83.00 187 PRO A O 1
ATOM 1536 N N . ARG A 1 188 ? 12.059 6.951 2.680 1.00 89.94 188 ARG A N 1
ATOM 1537 C CA . ARG A 1 188 ? 12.952 7.232 1.547 1.00 89.94 188 ARG A CA 1
ATOM 1538 C C . ARG A 1 188 ? 13.103 5.994 0.669 1.00 89.94 188 ARG A C 1
ATOM 1540 O O . ARG A 1 188 ? 13.310 4.891 1.173 1.00 89.94 188 ARG A O 1
ATOM 1547 N N . LEU A 1 189 ? 13.056 6.193 -0.645 1.00 92.19 189 LEU A N 1
ATOM 1548 C CA . LEU A 1 189 ? 13.348 5.172 -1.653 1.00 92.19 189 LEU A CA 1
ATOM 1549 C C . LEU A 1 189 ? 14.769 5.375 -2.177 1.00 92.19 189 LEU A C 1
ATOM 1551 O O . LEU A 1 189 ? 14.972 6.175 -3.086 1.00 92.19 189 LEU A O 1
ATOM 1555 N N . TYR A 1 190 ? 15.745 4.681 -1.599 1.00 93.00 190 TYR A N 1
ATOM 1556 C CA . TYR A 1 190 ? 17.150 4.811 -1.988 1.00 93.00 190 TYR A CA 1
ATOM 1557 C C . TYR A 1 190 ? 17.499 4.021 -3.244 1.00 93.00 190 TYR A C 1
ATOM 1559 O O . TYR A 1 190 ? 16.989 2.921 -3.479 1.00 93.00 190 TYR A O 1
ATOM 1567 N N . GLU A 1 191 ? 18.447 4.544 -4.019 1.00 93.81 191 GLU A N 1
ATOM 1568 C CA . GLU A 1 191 ? 19.116 3.738 -5.027 1.00 93.81 191 GLU A CA 1
ATOM 1569 C C . GLU A 1 191 ? 19.912 2.624 -4.346 1.00 93.81 191 GLU A C 1
ATOM 1571 O O . GLU A 1 191 ? 20.487 2.795 -3.266 1.00 93.81 191 GLU A O 1
ATOM 1576 N N . SER A 1 192 ? 19.920 1.449 -4.959 1.00 88.25 192 SER A N 1
ATOM 1577 C CA . SER A 1 192 ? 20.654 0.296 -4.462 1.00 88.25 192 SER A CA 1
ATOM 1578 C C . SER A 1 192 ? 21.708 -0.078 -5.495 1.00 88.25 192 SER A C 1
ATOM 1580 O O . SER A 1 192 ? 21.326 -0.381 -6.624 1.00 88.25 192 SER A O 1
ATOM 1582 N N . PRO A 1 193 ? 23.003 -0.094 -5.134 1.00 75.94 193 PRO A N 1
ATOM 1583 C CA . PRO A 1 193 ? 24.066 -0.545 -6.032 1.00 75.94 193 PRO A CA 1
ATOM 1584 C C . PRO A 1 193 ? 24.083 -2.075 -6.194 1.00 75.94 193 PRO A C 1
ATOM 1586 O O . PRO A 1 193 ? 24.928 -2.623 -6.891 1.00 75.94 193 PRO A O 1
ATOM 1589 N N . ASN A 1 194 ? 23.179 -2.786 -5.514 1.00 72.31 194 ASN A N 1
ATOM 1590 C CA . ASN A 1 194 ? 23.096 -4.233 -5.577 1.00 72.31 194 ASN A CA 1
ATOM 1591 C C . ASN A 1 194 ? 22.494 -4.689 -6.920 1.00 72.31 194 ASN A C 1
ATOM 1593 O O . ASN A 1 194 ? 21.304 -4.495 -7.157 1.00 72.31 194 ASN A O 1
ATOM 1597 N N . ASN A 1 195 ? 23.300 -5.369 -7.739 1.00 70.38 195 ASN A N 1
ATOM 1598 C CA . ASN A 1 195 ? 22.907 -5.895 -9.051 1.00 70.38 195 ASN A CA 1
ATOM 1599 C C . ASN A 1 195 ? 22.043 -7.169 -8.997 1.00 70.38 195 ASN A C 1
ATOM 1601 O O . ASN A 1 195 ? 21.568 -7.622 -10.036 1.00 70.38 195 ASN A O 1
ATOM 1605 N N . THR A 1 196 ? 21.809 -7.769 -7.824 1.00 79.12 196 THR A N 1
ATOM 1606 C CA . THR A 1 196 ? 20.969 -8.977 -7.709 1.00 79.12 196 THR A CA 1
ATOM 1607 C C . THR A 1 196 ? 19.481 -8.680 -7.935 1.00 79.12 196 THR A C 1
ATOM 1609 O O . THR A 1 196 ? 18.703 -9.588 -8.217 1.00 79.12 196 THR A O 1
ATOM 1612 N N . ARG A 1 197 ? 19.049 -7.420 -7.786 1.00 89.25 197 ARG A N 1
ATOM 1613 C CA . ARG A 1 197 ? 17.664 -6.979 -8.021 1.00 89.25 197 ARG A CA 1
ATOM 1614 C C . ARG A 1 197 ? 17.675 -5.644 -8.763 1.00 89.25 197 ARG A C 1
ATOM 1616 O O . ARG A 1 197 ? 18.600 -4.865 -8.547 1.00 89.25 197 ARG A O 1
ATOM 1623 N N . PRO A 1 198 ? 16.652 -5.330 -9.578 1.00 93.31 198 PRO A N 1
ATOM 1624 C CA . PRO A 1 198 ? 16.543 -4.010 -10.187 1.00 93.31 198 PRO A CA 1
ATOM 1625 C C . PRO A 1 198 ? 16.656 -2.896 -9.138 1.00 93.31 198 PRO A C 1
ATOM 1627 O O . PRO A 1 198 ? 16.002 -2.946 -8.098 1.00 93.31 198 PRO A O 1
ATOM 1630 N N . CYS A 1 199 ? 17.477 -1.881 -9.392 1.00 95.62 199 CYS A N 1
ATOM 1631 C CA . CYS A 1 199 ? 17.615 -0.760 -8.467 1.00 95.62 199 CYS A CA 1
ATOM 1632 C C . CYS A 1 199 ? 16.265 -0.018 -8.322 1.00 95.62 199 CYS A C 1
ATOM 1634 O O . CYS A 1 199 ? 15.663 0.322 -9.344 1.00 95.62 199 CYS A O 1
ATOM 1636 N N . PRO A 1 200 ? 15.782 0.286 -7.097 1.00 95.56 200 PRO A N 1
ATOM 1637 C CA . PRO A 1 200 ? 14.465 0.900 -6.916 1.00 95.56 200 PRO A CA 1
ATOM 1638 C C . PRO A 1 200 ? 14.324 2.278 -7.570 1.00 95.56 200 PRO A C 1
ATOM 1640 O O . PRO A 1 200 ? 13.312 2.550 -8.214 1.00 95.56 200 PRO A O 1
ATOM 1643 N N . VAL A 1 201 ? 15.357 3.119 -7.456 1.00 96.38 201 VAL A N 1
ATOM 1644 C CA . VAL A 1 201 ? 15.408 4.442 -8.099 1.00 96.38 201 VAL A CA 1
ATOM 1645 C C . VAL A 1 201 ? 15.379 4.309 -9.619 1.00 96.38 201 VAL A C 1
ATOM 1647 O O . VAL A 1 201 ? 14.532 4.918 -10.263 1.00 96.38 201 VAL A O 1
ATOM 1650 N N . GLN A 1 202 ? 16.229 3.456 -10.194 1.00 96.62 202 GLN A N 1
ATOM 1651 C CA . GLN A 1 202 ? 16.283 3.265 -11.648 1.00 96.62 202 GLN A CA 1
ATOM 1652 C C . GLN A 1 202 ? 14.984 2.663 -12.198 1.00 96.62 202 GLN A C 1
ATOM 1654 O O . GLN A 1 202 ? 14.505 3.085 -13.247 1.00 96.62 202 GLN A O 1
ATOM 1659 N N . ALA A 1 203 ? 14.380 1.705 -11.489 1.00 97.44 203 ALA A N 1
ATOM 1660 C CA . ALA A 1 203 ? 13.099 1.120 -11.874 1.00 97.44 203 ALA A CA 1
ATOM 1661 C C . ALA A 1 203 ? 11.967 2.157 -11.840 1.00 97.44 203 ALA A C 1
ATOM 1663 O O . ALA A 1 203 ? 11.137 2.190 -12.750 1.00 97.44 203 ALA A O 1
ATOM 1664 N N . PHE A 1 204 ? 11.943 3.020 -10.820 1.00 97.75 204 PHE A N 1
ATOM 1665 C CA . PHE A 1 204 ? 10.975 4.111 -10.723 1.00 97.75 204 PHE A CA 1
ATOM 1666 C C . PHE A 1 204 ? 11.160 5.143 -11.845 1.00 97.75 204 PHE A C 1
ATOM 1668 O O . PHE A 1 204 ? 10.190 5.502 -12.511 1.00 97.75 204 PHE A O 1
ATOM 1675 N N . GLU A 1 205 ? 12.397 5.562 -12.114 1.00 97.50 205 GLU A N 1
ATOM 1676 C CA . GLU A 1 205 ? 12.731 6.494 -13.200 1.00 97.50 205 GLU A CA 1
ATOM 1677 C C . GLU A 1 205 ? 12.362 5.920 -14.574 1.00 97.50 205 GLU A C 1
ATOM 1679 O O . GLU A 1 205 ? 11.701 6.592 -15.373 1.00 97.50 205 GLU A O 1
ATOM 1684 N N . LEU A 1 206 ? 12.694 4.647 -14.823 1.00 97.56 206 LEU A N 1
ATOM 1685 C CA . LEU A 1 206 ? 12.289 3.943 -16.036 1.00 97.56 206 LEU A CA 1
ATOM 1686 C C . LEU A 1 206 ? 10.765 3.916 -16.161 1.00 97.56 206 LEU A C 1
ATOM 1688 O O . LEU A 1 206 ? 10.242 4.272 -17.213 1.00 97.56 206 LEU A O 1
ATOM 1692 N N . TYR A 1 207 ? 10.044 3.545 -15.104 1.00 98.19 207 TYR A N 1
ATOM 1693 C CA . TYR A 1 207 ? 8.583 3.524 -15.117 1.00 98.19 207 TYR A CA 1
ATOM 1694 C C . TYR A 1 207 ? 7.996 4.888 -15.482 1.00 98.19 207 TYR A C 1
ATOM 1696 O O . TYR A 1 207 ? 7.209 4.963 -16.426 1.00 98.19 207 TYR A O 1
ATOM 1704 N N . CYS A 1 208 ? 8.442 5.960 -14.819 1.00 97.25 208 CYS A N 1
ATOM 1705 C CA . CYS A 1 208 ? 8.024 7.332 -15.106 1.00 97.25 208 CYS A CA 1
ATOM 1706 C C . CYS A 1 208 ? 8.299 7.734 -16.563 1.00 97.25 208 CYS A C 1
ATOM 1708 O O . CYS A 1 208 ? 7.426 8.321 -17.201 1.00 97.25 208 CYS A O 1
ATOM 1710 N N . SER A 1 209 ? 9.453 7.352 -17.123 1.00 96.12 209 SER A N 1
ATOM 1711 C CA . SER A 1 209 ? 9.808 7.646 -18.523 1.00 96.12 209 SER A CA 1
ATOM 1712 C C . SER A 1 209 ? 8.895 6.970 -19.555 1.00 96.12 209 SER A C 1
ATOM 1714 O O . SER A 1 209 ? 8.827 7.403 -20.704 1.00 96.12 209 SER A O 1
ATOM 1716 N N . LYS A 1 210 ? 8.202 5.891 -19.167 1.00 96.75 210 LYS A N 1
ATOM 1717 C CA . LYS A 1 210 ? 7.340 5.105 -20.058 1.00 96.75 210 LYS A CA 1
ATOM 1718 C C . LYS A 1 210 ? 5.849 5.430 -19.918 1.00 96.75 210 LYS A C 1
ATOM 1720 O O . LYS A 1 210 ? 5.042 4.853 -20.657 1.00 96.75 210 LYS A O 1
ATOM 1725 N N . LEU A 1 211 ? 5.478 6.308 -18.982 1.00 97.25 211 LEU A N 1
ATOM 1726 C CA . LEU A 1 211 ? 4.099 6.742 -18.752 1.00 97.25 211 LEU A CA 1
ATOM 1727 C C . LEU A 1 211 ? 3.558 7.583 -19.910 1.00 97.25 211 LEU A C 1
ATOM 1729 O O . LEU A 1 211 ? 4.291 8.267 -20.622 1.00 97.25 211 LEU A O 1
ATOM 1733 N N . HIS A 1 212 ? 2.238 7.579 -20.067 1.00 96.12 212 HIS A N 1
ATOM 1734 C CA . HIS A 1 212 ? 1.575 8.464 -21.008 1.00 96.12 212 HIS A CA 1
ATOM 1735 C C . HIS A 1 212 ? 1.421 9.866 -20.406 1.00 96.12 212 HIS A C 1
ATOM 1737 O O . HIS A 1 212 ? 0.839 10.044 -19.335 1.00 96.12 212 HIS A O 1
ATOM 1743 N N . ASN A 1 213 ? 1.858 10.878 -21.154 1.00 93.31 213 ASN A N 1
ATOM 1744 C CA . ASN A 1 213 ? 1.863 12.290 -20.750 1.00 93.31 213 ASN A CA 1
ATOM 1745 C C . ASN A 1 213 ? 0.483 12.938 -20.493 1.00 93.31 213 ASN A C 1
ATOM 1747 O O . ASN A 1 213 ? 0.419 13.980 -19.852 1.00 93.31 213 ASN A O 1
ATOM 1751 N N . ARG A 1 214 ? -0.627 12.356 -20.973 1.00 92.75 214 ARG A N 1
ATOM 1752 C CA . ARG A 1 214 ? -1.984 12.917 -20.810 1.00 92.75 214 ARG A CA 1
ATOM 1753 C C . ARG A 1 214 ? -2.657 12.492 -19.506 1.00 92.75 214 ARG A C 1
ATOM 1755 O O . ARG A 1 214 ? -3.720 13.005 -19.179 1.00 92.75 214 ARG A O 1
ATOM 1762 N N . CYS A 1 215 ? -2.075 11.539 -18.780 1.00 94.25 215 CYS A N 1
ATOM 1763 C CA . CYS A 1 215 ? -2.620 11.055 -17.520 1.00 94.25 215 CYS A CA 1
ATOM 1764 C C . CYS A 1 215 ? -1.711 11.504 -16.368 1.00 94.25 215 CYS A C 1
ATOM 1766 O O . CYS A 1 215 ? -0.556 11.085 -16.315 1.00 94.25 215 CYS A O 1
ATOM 1768 N N . PRO A 1 216 ? -2.206 12.328 -15.428 1.00 92.75 216 PRO A N 1
ATOM 1769 C CA . PRO A 1 216 ? -1.377 12.853 -14.342 1.00 92.75 216 PRO A CA 1
ATOM 1770 C C . PRO A 1 216 ? -1.068 11.807 -13.261 1.00 92.75 216 PRO A C 1
ATOM 1772 O O . PRO A 1 216 ? -0.185 12.018 -12.432 1.00 92.75 216 PRO A O 1
ATOM 1775 N N . TYR A 1 217 ? -1.808 10.696 -13.236 1.00 94.75 217 TYR A N 1
ATOM 1776 C CA . TYR A 1 217 ? -1.658 9.648 -12.232 1.00 94.75 217 TYR A CA 1
ATOM 1777 C C . TYR A 1 217 ? -0.465 8.742 -12.541 1.00 94.75 217 TYR A C 1
ATOM 1779 O O . TYR A 1 217 ? -0.200 8.407 -13.698 1.00 94.75 217 TYR A O 1
ATOM 1787 N N . LEU A 1 218 ? 0.208 8.297 -11.482 1.00 95.69 218 LEU A N 1
ATOM 1788 C CA . LEU A 1 218 ? 1.375 7.426 -11.532 1.00 95.69 218 LEU A CA 1
ATOM 1789 C C . LEU A 1 218 ? 1.013 6.035 -12.064 1.00 95.69 218 LEU A C 1
ATOM 1791 O O . LEU A 1 218 ? 1.636 5.533 -12.996 1.00 95.69 218 LEU A O 1
ATOM 1795 N N . PHE A 1 219 ? 0.006 5.385 -11.477 1.00 96.50 219 PHE A N 1
ATOM 1796 C CA . PHE A 1 219 ? -0.390 4.042 -11.897 1.00 96.50 219 PHE A CA 1
ATOM 1797 C C . PHE A 1 219 ? -1.346 4.101 -13.083 1.00 96.50 219 PHE A C 1
ATOM 1799 O O . PHE A 1 219 ? -2.545 4.331 -12.918 1.00 96.50 219 PHE A O 1
ATOM 1806 N N . GLN A 1 220 ? -0.808 3.856 -14.276 1.00 97.50 220 GLN A N 1
ATOM 1807 C CA . GLN A 1 220 ? -1.534 3.849 -15.545 1.00 97.50 220 GLN A CA 1
ATOM 1808 C C . GLN A 1 220 ? -1.743 2.423 -16.062 1.00 97.50 220 GLN A C 1
ATOM 1810 O O . GLN A 1 220 ? -0.980 1.516 -15.743 1.00 97.50 220 GLN A O 1
ATOM 1815 N N . ARG A 1 221 ? -2.796 2.173 -16.839 1.00 97.19 221 ARG A N 1
ATOM 1816 C CA . ARG A 1 221 ? -3.092 0.831 -17.359 1.00 97.19 221 ARG A CA 1
ATOM 1817 C C . ARG A 1 221 ? -1.977 0.376 -18.314 1.00 97.19 221 ARG A C 1
ATOM 1819 O O . ARG A 1 221 ? -1.721 1.096 -19.276 1.00 97.19 221 ARG A O 1
ATOM 1826 N N . PRO A 1 222 ? -1.361 -0.803 -18.108 1.00 96.94 222 PRO A N 1
ATOM 1827 C CA . PRO A 1 222 ? -0.417 -1.372 -19.071 1.00 96.94 222 PRO A CA 1
ATOM 1828 C C . PRO A 1 222 ? -1.034 -1.473 -20.469 1.00 96.94 222 PRO A C 1
ATOM 1830 O O . PRO A 1 222 ? -2.192 -1.882 -20.603 1.00 96.94 222 PRO A O 1
ATOM 1833 N N . SER A 1 223 ? -0.272 -1.091 -21.495 1.00 96.00 223 SER A N 1
ATOM 1834 C CA . SER A 1 223 ? -0.704 -1.202 -22.887 1.00 96.00 223 SER A CA 1
ATOM 1835 C C . SER A 1 223 ? -0.715 -2.663 -23.325 1.00 96.00 223 SER A C 1
ATOM 1837 O O . SER A 1 223 ? 0.292 -3.356 -23.197 1.00 96.00 223 SER A O 1
ATOM 1839 N N . THR A 1 224 ? -1.832 -3.137 -23.882 1.00 93.62 224 THR A N 1
ATOM 1840 C CA . THR A 1 224 ? -1.907 -4.487 -24.470 1.00 93.62 224 THR A CA 1
ATOM 1841 C C . THR A 1 224 ? -1.255 -4.555 -25.850 1.00 93.62 224 THR A C 1
ATOM 1843 O O . THR A 1 224 ? -1.034 -5.641 -26.369 1.00 93.62 224 THR A O 1
ATOM 1846 N N . GLN A 1 225 ? -0.923 -3.400 -26.434 1.00 92.12 225 GLN A N 1
ATOM 1847 C CA . GLN A 1 225 ? -0.249 -3.270 -27.729 1.00 92.12 225 GLN A CA 1
ATOM 1848 C C . GLN A 1 225 ? 1.267 -3.052 -27.582 1.00 92.12 225 GLN A C 1
ATOM 1850 O O . GLN A 1 225 ? 1.943 -2.726 -28.559 1.00 92.12 225 GLN A O 1
ATOM 1855 N N . TRP A 1 226 ? 1.806 -3.173 -26.363 1.00 94.56 226 TRP A N 1
ATOM 1856 C CA . TRP A 1 226 ? 3.225 -2.962 -26.097 1.00 94.56 226 TRP A CA 1
ATOM 1857 C C . TRP A 1 226 ? 4.114 -3.923 -26.896 1.00 94.56 226 TRP A C 1
ATOM 1859 O O . TRP A 1 226 ? 3.818 -5.111 -27.025 1.00 94.56 226 TRP A O 1
ATOM 1869 N N . LYS A 1 227 ? 5.239 -3.393 -27.388 1.00 92.62 227 LYS A N 1
ATOM 1870 C CA . LYS A 1 227 ? 6.316 -4.142 -28.044 1.00 92.62 227 LYS A CA 1
ATOM 1871 C C . LYS A 1 227 ? 7.669 -3.605 -27.540 1.00 92.62 227 LYS A C 1
ATOM 1873 O O . LYS A 1 227 ? 7.790 -2.382 -27.437 1.00 92.62 227 LYS A O 1
ATOM 1878 N N . PRO A 1 228 ? 8.682 -4.456 -27.280 1.00 87.44 228 PRO A N 1
ATOM 1879 C CA . PRO A 1 228 ? 9.954 -4.059 -26.656 1.00 87.44 228 PRO A CA 1
ATOM 1880 C C . PRO A 1 228 ? 10.664 -2.855 -27.293 1.00 87.44 228 PRO A C 1
ATOM 1882 O O . PRO A 1 228 ? 11.167 -1.994 -26.577 1.00 87.44 228 PRO A O 1
ATOM 1885 N N . SER A 1 229 ? 10.653 -2.762 -28.625 1.00 86.88 229 SER A N 1
ATOM 1886 C CA . SER A 1 229 ? 11.370 -1.726 -29.390 1.00 86.88 229 SER A CA 1
ATOM 1887 C C . SER A 1 229 ? 10.464 -0.615 -29.929 1.00 86.88 229 SER A C 1
ATOM 1889 O O . SER A 1 229 ? 10.894 0.186 -30.755 1.00 86.88 229 SER A O 1
ATOM 1891 N N . SER A 1 230 ? 9.195 -0.570 -29.513 1.00 90.38 230 SER A N 1
ATOM 1892 C CA . SER A 1 230 ? 8.274 0.474 -29.965 1.00 90.38 230 SER A CA 1
ATOM 1893 C C . SER A 1 230 ? 8.569 1.806 -29.262 1.00 90.38 230 SER A C 1
ATOM 1895 O O . SER A 1 230 ? 8.751 1.808 -28.041 1.00 90.38 230 SER A O 1
ATOM 1897 N N . PRO A 1 231 ? 8.545 2.948 -29.978 1.00 88.38 231 PRO A N 1
ATOM 1898 C CA . PRO A 1 231 ? 8.621 4.268 -29.351 1.00 88.38 231 PRO A CA 1
ATOM 1899 C C . PRO A 1 231 ? 7.324 4.646 -28.614 1.00 88.38 231 PRO A C 1
ATOM 1901 O O . PRO A 1 231 ? 7.289 5.654 -27.911 1.00 88.38 231 PRO A O 1
ATOM 1904 N N . ALA A 1 232 ? 6.247 3.866 -28.772 1.00 90.88 232 ALA A N 1
ATOM 1905 C CA . ALA A 1 232 ? 4.980 4.125 -28.102 1.00 90.88 232 ALA A CA 1
ATOM 1906 C C . ALA A 1 232 ? 5.103 3.996 -26.567 1.00 90.88 232 ALA A C 1
ATOM 1908 O O . ALA A 1 232 ? 5.857 3.149 -26.071 1.00 90.88 232 ALA A O 1
ATOM 1909 N N . PRO A 1 233 ? 4.319 4.774 -25.794 1.00 93.56 233 PRO A N 1
ATOM 1910 C CA . PRO A 1 233 ? 4.242 4.616 -24.347 1.00 93.56 233 PRO A CA 1
ATOM 1911 C C . PRO A 1 233 ? 3.895 3.181 -23.936 1.00 93.56 233 PRO A C 1
ATOM 1913 O O . PRO A 1 233 ? 3.098 2.496 -24.581 1.00 93.56 233 PRO A O 1
ATOM 1916 N N . TRP A 1 234 ? 4.459 2.730 -22.817 1.00 97.38 234 TRP A N 1
ATOM 1917 C CA . TRP A 1 234 ? 4.189 1.386 -22.291 1.00 97.38 234 TRP A CA 1
ATOM 1918 C C . TRP A 1 234 ? 2.814 1.278 -21.626 1.00 97.38 234 TRP A C 1
ATOM 1920 O O . TRP A 1 234 ? 2.310 0.175 -21.406 1.00 97.38 234 TRP A O 1
ATOM 1930 N N . TYR A 1 235 ? 2.201 2.418 -21.315 1.00 97.88 235 TYR A N 1
ATOM 1931 C CA . TYR A 1 235 ? 0.936 2.519 -20.604 1.00 97.88 235 TYR A CA 1
ATOM 1932 C C . TYR A 1 235 ? -0.046 3.397 -21.379 1.00 97.88 235 TYR A C 1
ATOM 1934 O O . TYR A 1 235 ? 0.342 4.328 -22.083 1.00 97.88 235 TYR A O 1
ATOM 1942 N N . TYR A 1 236 ? -1.337 3.109 -21.240 1.00 97.06 236 TYR A N 1
ATOM 1943 C CA . TYR A 1 236 ? -2.396 3.980 -21.738 1.00 97.06 236 TYR A CA 1
ATOM 1944 C C . TYR A 1 236 ? -2.523 5.229 -20.867 1.00 97.06 236 TYR A C 1
ATOM 1946 O O . TYR A 1 236 ? -2.281 5.173 -19.666 1.00 97.06 236 TYR A O 1
ATOM 1954 N N . GLY A 1 237 ? -3.043 6.322 -21.435 1.00 96.00 237 GLY A N 1
ATOM 1955 C CA . GLY A 1 237 ? -3.415 7.545 -20.709 1.00 96.00 237 GLY A CA 1
ATOM 1956 C C . GLY A 1 237 ? -4.634 7.381 -19.794 1.00 96.00 237 GLY A C 1
ATOM 1957 O O . GLY A 1 237 ? -5.479 8.266 -19.720 1.00 96.00 237 GLY A O 1
ATOM 1958 N N . GLN A 1 238 ? -4.754 6.236 -19.125 1.00 95.69 238 GLN A N 1
ATOM 1959 C CA . GLN A 1 238 ? -5.841 5.885 -18.228 1.00 95.69 238 GLN A CA 1
ATOM 1960 C C . GLN A 1 238 ? -5.270 5.312 -16.935 1.00 95.69 238 GLN A C 1
ATOM 1962 O O . GLN A 1 238 ? -4.400 4.441 -16.984 1.00 95.69 238 GLN A O 1
ATOM 1967 N N . PRO A 1 239 ? -5.776 5.729 -15.775 1.00 95.31 239 PRO A N 1
ATOM 1968 C CA . PRO A 1 239 ? -5.297 5.215 -14.508 1.00 95.31 239 PRO A CA 1
ATOM 1969 C C . PRO A 1 239 ? -5.777 3.783 -14.221 1.00 95.31 239 PRO A C 1
ATOM 1971 O O . PRO A 1 239 ? -6.841 3.350 -14.672 1.00 95.31 239 PRO A O 1
ATOM 1974 N N . VAL A 1 240 ? -5.010 3.043 -13.422 1.00 95.25 240 VAL A N 1
ATOM 1975 C CA . VAL A 1 240 ? -5.411 1.731 -12.892 1.00 95.25 240 VAL A CA 1
ATOM 1976 C C . VAL A 1 240 ? -6.501 1.925 -11.840 1.00 95.25 240 VAL A C 1
ATOM 1978 O O . VAL A 1 240 ? -6.369 2.769 -10.968 1.00 95.25 240 VAL A O 1
ATOM 1981 N N . GLY A 1 241 ? -7.578 1.136 -11.882 1.00 91.69 241 GLY A N 1
ATOM 1982 C CA . GLY A 1 241 ? -8.653 1.215 -10.886 1.00 91.69 241 GLY A CA 1
ATOM 1983 C C . GLY A 1 241 ? -8.204 0.835 -9.467 1.00 91.69 241 GLY A C 1
ATOM 1984 O O . GLY A 1 241 ? -7.353 -0.038 -9.288 1.00 91.69 241 GLY A O 1
ATOM 1985 N N . GLN A 1 242 ? -8.828 1.439 -8.452 1.00 89.12 242 GLN A N 1
ATOM 1986 C CA . GLN A 1 242 ? -8.488 1.231 -7.037 1.00 89.12 242 GLN A CA 1
ATOM 1987 C C . GLN A 1 242 ? -8.547 -0.247 -6.621 1.00 89.12 242 GLN A C 1
ATOM 1989 O O . GLN A 1 242 ? -7.636 -0.724 -5.955 1.00 89.12 242 GLN A O 1
ATOM 1994 N N . ASN A 1 243 ? -9.548 -1.003 -7.086 1.00 88.88 243 ASN A N 1
ATOM 1995 C CA . ASN A 1 243 ? -9.668 -2.436 -6.788 1.00 88.88 243 ASN A CA 1
ATOM 1996 C C . ASN A 1 243 ? -8.506 -3.259 -7.366 1.00 88.88 243 ASN A C 1
ATOM 1998 O O . ASN A 1 243 ? -8.013 -4.173 -6.709 1.00 88.88 243 ASN A O 1
ATOM 2002 N N . LYS A 1 244 ? -8.021 -2.914 -8.569 1.00 92.81 244 LYS A N 1
ATOM 2003 C CA . LYS A 1 244 ? -6.853 -3.579 -9.169 1.00 92.81 244 LYS A CA 1
ATOM 2004 C C . LYS A 1 244 ? -5.581 -3.282 -8.376 1.00 92.81 244 LYS A C 1
ATOM 2006 O O . LYS A 1 244 ? -4.820 -4.204 -8.107 1.00 92.81 244 LYS A O 1
ATOM 2011 N N . LEU A 1 245 ? -5.382 -2.032 -7.950 1.00 92.69 245 LEU A N 1
ATOM 2012 C CA . LEU A 1 245 ? -4.257 -1.668 -7.078 1.00 92.69 245 LEU A CA 1
ATOM 2013 C C . LEU A 1 245 ? -4.359 -2.346 -5.703 1.00 92.69 245 LEU A C 1
ATOM 2015 O O . LEU A 1 245 ? -3.369 -2.878 -5.206 1.00 92.69 245 LEU A O 1
ATOM 2019 N N . GLY A 1 246 ? -5.556 -2.406 -5.116 1.00 89.94 246 GLY A N 1
ATOM 2020 C CA . GLY A 1 246 ? -5.824 -3.096 -3.849 1.00 89.94 246 GLY A CA 1
ATOM 2021 C C . GLY A 1 246 ? -5.560 -4.607 -3.896 1.00 89.94 246 GLY A C 1
ATOM 2022 O O . GLY A 1 246 ? -5.227 -5.206 -2.876 1.00 89.94 246 GLY A O 1
ATOM 2023 N N . ALA A 1 247 ? -5.654 -5.215 -5.081 1.00 92.94 247 ALA A N 1
ATOM 2024 C CA . ALA A 1 247 ? -5.385 -6.631 -5.318 1.00 92.94 247 ALA A CA 1
ATOM 2025 C C . ALA A 1 247 ? -3.997 -6.908 -5.933 1.00 92.94 247 ALA A C 1
ATOM 2027 O O . ALA A 1 247 ? -3.716 -8.049 -6.300 1.00 92.94 247 ALA A O 1
ATOM 2028 N N . MET A 1 248 ? -3.120 -5.905 -6.052 1.0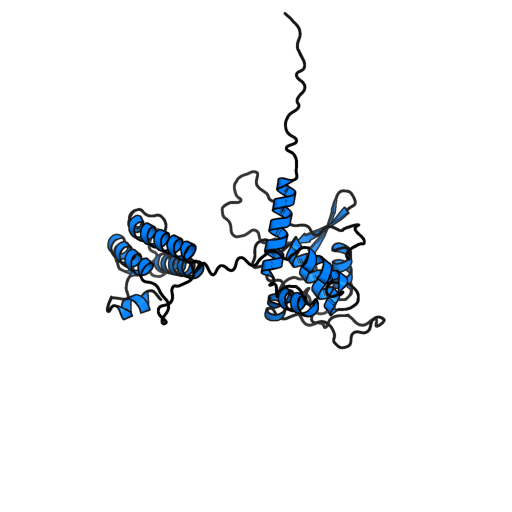0 95.56 248 MET A N 1
ATOM 2029 C CA . MET A 1 248 ? -1.866 -6.043 -6.799 1.00 95.56 248 MET A CA 1
ATOM 2030 C C . MET A 1 248 ? -0.933 -7.104 -6.204 1.00 95.56 248 MET A C 1
ATOM 2032 O O . MET A 1 248 ? -0.448 -7.957 -6.944 1.00 95.56 248 MET A O 1
ATOM 2036 N N . MET A 1 249 ? -0.729 -7.137 -4.881 1.00 96.00 249 MET A N 1
ATOM 2037 C CA . MET A 1 249 ? 0.115 -8.175 -4.269 1.00 96.00 249 MET A CA 1
ATOM 2038 C C . MET A 1 249 ? -0.482 -9.582 -4.422 1.00 96.00 249 MET A C 1
ATOM 2040 O O . MET A 1 249 ? 0.254 -10.555 -4.585 1.00 96.00 249 MET A O 1
ATOM 2044 N N . ARG A 1 250 ? -1.816 -9.706 -4.456 1.00 96.19 250 ARG A N 1
ATOM 2045 C CA . ARG A 1 250 ? -2.481 -10.978 -4.779 1.00 96.19 250 ARG A CA 1
ATOM 2046 C C . ARG A 1 250 ? -2.145 -11.407 -6.209 1.00 96.19 250 ARG A C 1
ATOM 2048 O O . ARG A 1 250 ? -1.766 -12.557 -6.410 1.00 96.19 250 ARG A O 1
ATOM 2055 N N . ALA A 1 251 ? -2.217 -10.486 -7.171 1.00 97.75 251 ALA A N 1
ATOM 2056 C CA . ALA A 1 251 ? -1.863 -10.757 -8.564 1.00 97.75 251 ALA A CA 1
ATOM 2057 C C . ALA A 1 251 ? -0.373 -11.109 -8.737 1.00 97.75 251 ALA A C 1
ATOM 2059 O O . ALA A 1 251 ? -0.049 -12.012 -9.504 1.00 97.75 251 ALA A O 1
ATOM 2060 N N . ILE A 1 252 ? 0.527 -10.439 -8.004 1.00 98.56 252 ILE A N 1
ATOM 2061 C CA . ILE A 1 252 ? 1.959 -10.784 -7.950 1.00 98.56 252 ILE A CA 1
ATOM 2062 C C . ILE A 1 252 ? 2.137 -12.200 -7.397 1.00 98.56 252 ILE A C 1
ATOM 2064 O O . ILE A 1 252 ? 2.855 -12.998 -7.990 1.00 98.56 252 ILE A O 1
ATOM 2068 N N . SER A 1 253 ? 1.444 -12.533 -6.304 1.00 98.19 253 SER A N 1
ATOM 2069 C CA . SER A 1 253 ? 1.565 -13.848 -5.662 1.00 98.19 253 SER A CA 1
ATOM 2070 C C . SER A 1 253 ? 1.162 -14.989 -6.588 1.00 98.19 253 SER A C 1
ATOM 2072 O O . SER A 1 253 ? 1.846 -16.006 -6.654 1.00 98.19 253 SER A O 1
ATOM 2074 N N . GLN A 1 254 ? 0.059 -14.803 -7.315 1.00 98.25 254 GLN A N 1
ATOM 2075 C CA . GLN A 1 254 ? -0.439 -15.774 -8.286 1.00 98.25 254 GLN A CA 1
ATOM 2076 C C . GLN A 1 254 ? 0.506 -15.901 -9.484 1.00 98.25 254 GLN A C 1
ATOM 2078 O O . GLN A 1 254 ? 0.839 -17.013 -9.875 1.00 98.25 254 GLN A O 1
ATOM 2083 N N . ALA A 1 255 ? 0.980 -14.777 -10.032 1.00 98.12 255 ALA A N 1
ATOM 2084 C CA . ALA A 1 255 ? 1.872 -14.780 -11.189 1.00 98.12 255 ALA A CA 1
ATOM 2085 C C . ALA A 1 255 ? 3.243 -15.412 -10.893 1.00 98.12 255 ALA A C 1
ATOM 2087 O O . ALA A 1 255 ? 3.771 -16.124 -11.739 1.00 98.12 255 ALA A O 1
ATOM 2088 N N . ALA A 1 256 ? 3.792 -15.190 -9.696 1.00 98.00 256 ALA A N 1
ATOM 2089 C CA . ALA A 1 256 ? 5.064 -15.777 -9.275 1.00 98.00 256 ALA A CA 1
ATOM 2090 C C . ALA A 1 256 ? 4.925 -17.202 -8.700 1.00 98.00 256 ALA A C 1
ATOM 2092 O O . ALA A 1 256 ? 5.933 -17.818 -8.352 1.00 98.00 256 ALA A O 1
ATOM 2093 N N . GLY A 1 257 ? 3.699 -17.722 -8.547 1.00 97.69 257 GLY A N 1
ATOM 2094 C CA . GLY A 1 257 ? 3.446 -19.028 -7.932 1.00 97.69 257 GLY A CA 1
ATOM 2095 C C . GLY A 1 257 ? 4.016 -19.139 -6.515 1.00 97.69 257 GLY A C 1
ATOM 2096 O O . GLY A 1 257 ? 4.715 -20.105 -6.205 1.00 97.69 257 GLY A O 1
ATOM 2097 N N . LEU A 1 258 ? 3.808 -18.118 -5.680 1.00 97.94 258 LEU A N 1
ATOM 2098 C CA . LEU A 1 258 ? 4.360 -18.068 -4.319 1.00 97.94 258 LEU A CA 1
ATOM 2099 C C . LEU A 1 258 ? 3.752 -19.137 -3.407 1.00 97.94 258 LEU A C 1
ATOM 2101 O O . LEU A 1 258 ? 2.682 -19.674 -3.695 1.00 97.94 258 LEU A O 1
ATOM 2105 N N . SER A 1 259 ? 4.404 -19.401 -2.271 1.00 96.00 259 SER A N 1
ATOM 2106 C CA . SER A 1 259 ? 3.945 -20.406 -1.295 1.00 96.00 259 SER A CA 1
ATOM 2107 C C . SER A 1 259 ? 2.515 -20.170 -0.786 1.00 96.00 259 SER A C 1
ATOM 2109 O O . SER A 1 259 ? 1.832 -21.100 -0.359 1.00 96.00 259 SER A O 1
ATOM 2111 N N . LYS A 1 260 ? 2.055 -18.915 -0.822 1.00 94.44 260 LYS A N 1
ATOM 2112 C CA . LYS A 1 260 ? 0.687 -18.503 -0.508 1.00 94.44 260 LYS A CA 1
ATOM 2113 C C . LYS A 1 260 ? 0.326 -17.207 -1.227 1.00 94.44 260 LYS A C 1
ATOM 2115 O O . LYS A 1 260 ? 1.183 -16.469 -1.709 1.00 94.44 260 LYS A O 1
ATOM 2120 N N . VAL A 1 261 ? -0.966 -16.893 -1.246 1.00 94.88 261 VAL A N 1
ATOM 2121 C CA . VAL A 1 261 ? -1.471 -15.633 -1.801 1.00 94.88 261 VAL A CA 1
ATOM 2122 C C . VAL A 1 261 ? -1.376 -14.520 -0.756 1.00 94.88 261 VAL A C 1
ATOM 2124 O O . VAL A 1 261 ? -2.169 -14.472 0.187 1.00 94.88 261 VAL A O 1
ATOM 2127 N N . TYR A 1 262 ? -0.428 -13.604 -0.943 1.00 94.19 262 TYR A N 1
ATOM 2128 C CA . TYR A 1 262 ? -0.239 -12.430 -0.091 1.00 94.19 262 TYR A CA 1
ATOM 2129 C C . TYR A 1 262 ? -1.168 -11.271 -0.476 1.00 94.19 262 TYR A C 1
ATOM 2131 O O . TYR A 1 262 ? -1.724 -11.216 -1.57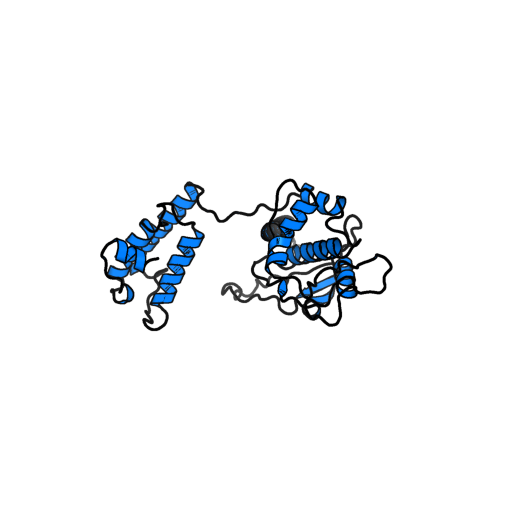6 1.00 94.19 262 TYR A O 1
ATOM 2139 N N . THR A 1 263 ? -1.331 -10.314 0.440 1.00 91.94 263 THR A N 1
ATOM 2140 C CA . THR A 1 263 ? -2.078 -9.068 0.195 1.00 91.94 263 THR A CA 1
ATOM 2141 C C . THR A 1 263 ? -1.156 -7.861 0.302 1.00 91.94 263 THR A C 1
ATOM 2143 O O . THR A 1 263 ? -0.029 -7.978 0.775 1.00 91.94 263 THR A O 1
ATOM 2146 N N . ASN A 1 264 ? -1.624 -6.679 -0.104 1.00 90.81 264 ASN A N 1
ATOM 2147 C CA . ASN A 1 264 ? -0.832 -5.454 0.023 1.00 90.81 264 ASN A CA 1
ATOM 2148 C C . ASN A 1 264 ? -0.388 -5.206 1.479 1.00 90.81 264 ASN A C 1
ATOM 2150 O O . ASN A 1 264 ? 0.708 -4.705 1.701 1.00 90.81 264 ASN A O 1
ATOM 2154 N N . HIS A 1 265 ? -1.186 -5.628 2.470 1.00 86.19 265 HIS A N 1
ATOM 2155 C CA . HIS A 1 265 ? -0.818 -5.515 3.884 1.00 86.19 265 HIS A CA 1
ATOM 2156 C C . HIS A 1 265 ? 0.386 -6.392 4.258 1.00 86.19 265 HIS A C 1
ATOM 2158 O O . HIS A 1 265 ? 1.172 -6.010 5.115 1.00 86.19 265 HIS A O 1
ATOM 2164 N N . SER A 1 266 ? 0.589 -7.528 3.582 1.00 90.69 266 SER A N 1
ATOM 2165 C CA . SER A 1 266 ? 1.783 -8.358 3.782 1.00 90.69 266 SER A CA 1
ATOM 2166 C C . SER A 1 266 ? 3.067 -7.613 3.414 1.00 90.69 266 SER A C 1
ATOM 2168 O O . SER A 1 266 ? 4.080 -7.803 4.083 1.00 90.69 266 SER A O 1
ATOM 2170 N N . ILE A 1 267 ? 3.038 -6.732 2.403 1.00 91.38 267 ILE A N 1
ATOM 2171 C CA . ILE A 1 267 ? 4.188 -5.879 2.057 1.00 91.38 267 ILE A CA 1
ATOM 2172 C C . ILE A 1 267 ? 4.494 -4.937 3.227 1.00 91.38 267 ILE A C 1
ATOM 2174 O O . ILE A 1 267 ? 5.631 -4.893 3.691 1.00 91.38 267 ILE A O 1
ATOM 2178 N N . THR A 1 268 ? 3.469 -4.264 3.761 1.00 85.00 268 THR A N 1
ATOM 2179 C CA . THR A 1 268 ? 3.587 -3.388 4.936 1.00 85.00 268 THR A CA 1
ATOM 2180 C C . THR A 1 268 ? 4.165 -4.126 6.148 1.00 85.00 268 THR A C 1
ATOM 2182 O O . THR A 1 268 ? 5.124 -3.650 6.749 1.00 85.00 268 THR A O 1
ATOM 2185 N N . CYS A 1 269 ? 3.653 -5.318 6.479 1.00 85.88 269 CYS A N 1
ATOM 2186 C CA . CYS A 1 269 ? 4.182 -6.134 7.578 1.00 85.88 269 CYS A CA 1
ATOM 2187 C C . CYS A 1 269 ? 5.649 -6.534 7.359 1.00 85.88 269 CYS A C 1
ATOM 2189 O O . CYS A 1 269 ? 6.430 -6.556 8.308 1.00 85.88 269 CYS A O 1
ATOM 2191 N N . THR A 1 270 ? 6.035 -6.820 6.112 1.00 89.31 270 THR A N 1
ATOM 2192 C CA . THR A 1 270 ? 7.428 -7.140 5.754 1.00 89.31 270 THR A CA 1
ATOM 2193 C C . THR A 1 270 ? 8.346 -5.937 5.955 1.00 89.31 270 THR A C 1
ATOM 2195 O O . THR A 1 270 ? 9.436 -6.088 6.502 1.00 89.31 270 THR A O 1
ATOM 2198 N N . ALA A 1 271 ? 7.905 -4.744 5.551 1.00 86.12 271 ALA A N 1
ATOM 2199 C CA . ALA A 1 271 ? 8.668 -3.512 5.718 1.00 86.12 271 ALA A CA 1
ATOM 2200 C C . ALA A 1 271 ? 8.873 -3.158 7.198 1.00 86.12 271 ALA A C 1
ATOM 2202 O O . ALA A 1 271 ? 9.998 -2.872 7.602 1.00 86.12 271 ALA A O 1
ATOM 2203 N N . ILE A 1 272 ? 7.817 -3.256 8.016 1.00 81.50 272 ILE A N 1
ATOM 2204 C CA . ILE A 1 272 ? 7.896 -3.037 9.471 1.00 81.50 272 ILE A CA 1
ATOM 2205 C C . ILE A 1 272 ? 8.898 -4.012 10.099 1.00 81.50 272 ILE A C 1
ATOM 2207 O O . ILE A 1 272 ? 9.820 -3.586 10.784 1.00 81.50 272 ILE A O 1
ATOM 2211 N N . GLN A 1 273 ? 8.792 -5.307 9.783 1.00 83.19 273 GLN A N 1
ATOM 2212 C CA . GLN A 1 273 ? 9.720 -6.310 10.309 1.00 83.19 273 GLN A CA 1
ATOM 2213 C C . GLN A 1 273 ? 11.178 -6.037 9.898 1.00 83.19 273 GLN A C 1
ATOM 2215 O O . GLN A 1 273 ? 12.097 -6.298 10.675 1.00 83.19 273 GLN A O 1
ATOM 2220 N N . ALA A 1 274 ? 11.413 -5.544 8.678 1.00 83.12 274 ALA A N 1
ATOM 2221 C CA . ALA A 1 274 ? 12.751 -5.182 8.220 1.00 83.12 274 ALA A CA 1
ATOM 2222 C C . ALA A 1 274 ? 13.319 -3.978 8.992 1.00 83.12 274 ALA A C 1
ATOM 2224 O O . ALA A 1 274 ? 14.496 -3.996 9.352 1.00 83.12 274 ALA A O 1
ATOM 2225 N N . LEU A 1 275 ? 12.490 -2.971 9.286 1.00 77.62 275 LEU A N 1
ATOM 2226 C CA . LEU A 1 275 ? 12.880 -1.817 10.100 1.00 77.62 275 LEU A CA 1
ATOM 2227 C C . LEU A 1 275 ? 13.169 -2.200 11.550 1.00 77.62 275 LEU A C 1
ATOM 2229 O O . LEU A 1 275 ? 14.203 -1.796 12.073 1.00 77.62 275 LEU A O 1
ATOM 2233 N N . ASP A 1 276 ? 12.316 -3.018 12.171 1.00 74.12 276 ASP A N 1
ATOM 2234 C CA . ASP A 1 276 ? 12.511 -3.473 13.554 1.00 74.12 276 ASP A CA 1
ATOM 2235 C C . ASP A 1 276 ? 13.838 -4.234 13.701 1.00 74.12 276 ASP A C 1
ATOM 2237 O O . ASP A 1 276 ? 14.601 -4.014 14.646 1.00 74.12 276 ASP A O 1
ATOM 2241 N N . LYS A 1 277 ? 14.160 -5.094 12.724 1.00 75.56 277 LYS A N 1
ATOM 2242 C CA . LYS A 1 277 ? 15.448 -5.801 12.665 1.00 75.56 277 LYS A CA 1
ATOM 2243 C C . LYS A 1 277 ? 16.625 -4.842 12.500 1.00 75.56 277 LYS A C 1
ATOM 2245 O O . LYS A 1 277 ? 17.630 -5.014 13.184 1.00 75.56 277 LYS A O 1
ATOM 2250 N N . ALA A 1 278 ? 16.513 -3.848 11.618 1.00 73.25 278 ALA A N 1
ATOM 2251 C CA . ALA A 1 278 ? 17.568 -2.858 11.403 1.00 73.25 278 ALA A CA 1
ATOM 2252 C C . ALA A 1 278 ? 17.810 -1.999 12.656 1.00 73.25 278 ALA A C 1
ATOM 2254 O O . ALA A 1 278 ? 18.961 -1.802 13.038 1.00 73.25 278 ALA A O 1
ATOM 2255 N N . ALA A 1 279 ? 16.743 -1.563 13.332 1.00 68.19 279 ALA A N 1
ATOM 2256 C CA . ALA A 1 279 ? 16.820 -0.817 14.587 1.00 68.19 279 ALA A CA 1
ATOM 2257 C C . ALA A 1 279 ? 17.451 -1.649 15.714 1.00 68.19 279 ALA A C 1
ATOM 2259 O O . ALA A 1 279 ? 18.295 -1.149 16.448 1.00 68.19 279 ALA A O 1
ATOM 2260 N N . SER A 1 280 ? 17.112 -2.939 15.799 1.00 63.69 280 SER A N 1
ATOM 2261 C CA . SER A 1 280 ? 17.695 -3.859 16.790 1.00 63.69 280 SER A CA 1
ATOM 2262 C C . SER A 1 280 ? 19.167 -4.199 16.520 1.00 63.69 280 SER A C 1
ATOM 2264 O O . SER A 1 280 ? 19.835 -4.744 17.392 1.00 63.69 280 SER A O 1
ATOM 2266 N N . SER A 1 281 ? 19.668 -3.915 15.313 1.00 61.00 281 SER A N 1
ATOM 2267 C CA . SER A 1 281 ? 21.035 -4.245 14.886 1.00 61.00 281 SER A CA 1
ATOM 2268 C C . SER A 1 281 ? 22.011 -3.068 14.995 1.00 61.00 281 SER A C 1
ATOM 2270 O O . SER A 1 281 ? 23.186 -3.241 14.675 1.00 61.00 281 SER A O 1
ATOM 2272 N N . GLN A 1 282 ? 21.568 -1.875 15.417 1.00 45.34 282 GLN A N 1
ATOM 2273 C CA . GLN A 1 282 ? 22.481 -0.761 15.688 1.00 45.34 282 GLN A CA 1
ATOM 2274 C C . GLN A 1 282 ? 23.046 -0.877 17.116 1.00 45.34 282 GLN A C 1
ATOM 2276 O O . GLN A 1 282 ? 22.269 -0.841 18.071 1.00 45.34 282 GLN A O 1
ATOM 2281 N N . PRO A 1 283 ? 24.372 -1.026 17.306 1.00 40.50 283 PRO A N 1
ATOM 2282 C CA . PRO A 1 283 ? 24.961 -1.002 18.639 1.00 40.50 283 PRO A CA 1
ATOM 2283 C C . PRO A 1 283 ? 24.846 0.406 19.240 1.00 40.50 283 PRO A C 1
ATOM 2285 O O . PRO A 1 283 ? 25.130 1.393 18.565 1.00 40.50 283 PRO A O 1
ATOM 2288 N N . ASN A 1 284 ? 24.454 0.488 20.516 1.00 37.84 284 ASN A N 1
ATOM 2289 C CA . ASN A 1 284 ? 24.490 1.709 21.325 1.00 37.84 284 ASN A CA 1
ATOM 2290 C C . ASN A 1 284 ? 25.910 2.302 21.324 1.00 37.84 284 ASN A C 1
ATOM 2292 O O . ASN A 1 284 ? 26.735 1.958 22.169 1.00 37.84 284 ASN A O 1
ATOM 2296 N N . SER A 1 285 ? 26.213 3.216 20.406 1.00 36.78 285 SER A N 1
ATOM 2297 C CA . SER A 1 285 ? 27.411 4.048 20.489 1.00 36.78 285 SER A CA 1
ATOM 2298 C C . SER A 1 285 ? 27.116 5.255 21.379 1.00 36.78 285 SER A C 1
ATOM 2300 O O . SER A 1 285 ? 26.895 6.364 20.896 1.00 36.78 285 SER A O 1
ATOM 2302 N N . ALA A 1 286 ? 27.073 5.026 22.690 1.00 35.53 286 ALA A N 1
ATOM 2303 C CA . ALA A 1 286 ? 27.057 6.089 23.687 1.00 35.53 286 ALA A CA 1
ATOM 2304 C C . ALA A 1 286 ? 27.712 5.603 24.986 1.00 35.53 286 ALA A C 1
ATOM 2306 O O . ALA A 1 286 ? 27.019 5.111 25.865 1.00 35.53 286 ALA A O 1
ATOM 2307 N N . SER A 1 287 ? 29.042 5.728 25.073 1.00 34.53 287 SER A N 1
ATOM 2308 C CA . SER A 1 287 ? 29.775 6.252 26.243 1.00 34.53 287 SER A CA 1
ATOM 2309 C C . SER A 1 287 ? 31.257 5.863 26.179 1.00 34.53 287 SER A C 1
ATOM 2311 O O . SER A 1 287 ? 31.659 4.794 26.628 1.00 34.53 287 SER A O 1
ATOM 2313 N N . SER A 1 288 ? 32.090 6.767 25.678 1.00 30.66 288 SER A N 1
ATOM 2314 C CA . SER A 1 288 ? 33.504 6.821 26.053 1.00 30.66 288 SER A CA 1
ATOM 2315 C C . SER A 1 288 ? 33.950 8.278 25.986 1.00 30.66 288 SER A C 1
ATOM 2317 O O . SER A 1 288 ? 34.502 8.728 24.985 1.00 30.66 288 SER A O 1
ATOM 2319 N N . GLN A 1 289 ? 33.648 9.040 27.040 1.00 30.86 289 GLN A N 1
ATOM 2320 C CA . GLN A 1 289 ? 34.459 10.212 27.355 1.00 30.86 289 GLN A CA 1
ATOM 2321 C C . GLN A 1 289 ? 35.734 9.711 28.044 1.00 30.86 289 GLN A C 1
ATOM 2323 O O . GLN A 1 289 ? 35.628 8.932 28.995 1.00 30.86 289 GLN A O 1
ATOM 2328 N N . PRO A 1 290 ? 36.932 10.109 27.593 1.00 34.06 290 PRO A N 1
ATOM 2329 C CA . PRO A 1 290 ? 38.140 9.861 28.353 1.00 34.06 290 PRO A CA 1
ATOM 2330 C C . PRO A 1 290 ? 38.172 10.834 29.537 1.00 34.06 290 PRO A C 1
ATOM 2332 O O . PRO A 1 290 ? 38.159 12.050 29.352 1.00 34.06 290 PRO A O 1
ATOM 2335 N N . ASN A 1 291 ? 38.214 10.290 30.755 1.00 32.06 291 ASN A N 1
ATOM 2336 C CA . ASN A 1 291 ? 38.567 11.041 31.955 1.00 32.06 291 ASN A CA 1
ATOM 2337 C C . ASN A 1 291 ? 39.986 11.598 31.778 1.00 32.06 291 ASN A C 1
ATOM 2339 O O . ASN A 1 291 ? 40.968 10.867 31.910 1.00 32.06 291 ASN A O 1
ATOM 2343 N N . SER A 1 292 ? 40.100 12.892 31.490 1.00 36.41 292 SER A N 1
ATOM 2344 C CA . SER A 1 292 ? 41.336 13.631 31.711 1.00 36.41 292 SER A CA 1
ATOM 2345 C C . SER A 1 292 ? 41.509 13.819 33.215 1.00 36.41 292 SER A C 1
ATOM 2347 O O . SER A 1 292 ? 40.771 14.572 33.849 1.00 36.41 292 SER A O 1
ATOM 2349 N N . ALA A 1 293 ? 42.473 13.095 33.774 1.00 33.81 293 ALA A N 1
ATOM 2350 C CA . ALA A 1 293 ? 42.976 13.299 35.118 1.00 33.81 293 ALA A CA 1
ATOM 2351 C C . ALA A 1 293 ? 43.558 14.716 35.248 1.00 33.81 293 ALA A C 1
ATOM 2353 O O . ALA A 1 293 ? 44.513 15.069 34.559 1.00 33.81 293 ALA A O 1
ATOM 2354 N N . SER A 1 294 ? 42.988 15.520 36.140 1.00 36.62 294 SER A N 1
ATOM 2355 C CA . SER A 1 294 ? 43.626 16.716 36.684 1.00 36.62 294 SER A CA 1
ATOM 2356 C C . SER A 1 294 ? 44.394 16.322 37.943 1.00 36.62 294 SER A C 1
ATOM 2358 O O . SER A 1 294 ? 43.806 15.998 38.976 1.00 36.62 294 SER A O 1
ATOM 2360 N N . SER A 1 295 ? 45.717 16.315 37.821 1.00 35.09 295 SER A N 1
ATOM 2361 C CA . SER A 1 295 ? 46.659 16.116 38.915 1.00 35.09 295 SER A CA 1
ATOM 2362 C C . SER A 1 295 ? 46.892 17.415 39.692 1.00 35.09 295 SER A C 1
ATOM 2364 O O . SER A 1 295 ? 47.496 18.329 39.149 1.00 35.09 295 SER A O 1
ATOM 2366 N N . GLN A 1 296 ? 46.492 17.371 40.971 1.00 35.66 296 GLN A N 1
ATOM 2367 C CA . GLN A 1 296 ? 47.178 17.898 42.170 1.00 35.66 296 GLN A CA 1
ATOM 2368 C C . GLN A 1 296 ? 47.358 19.420 42.361 1.00 35.66 296 GLN A C 1
ATOM 2370 O O . GLN A 1 296 ? 47.366 20.179 41.399 1.00 35.66 296 GLN A O 1
ATOM 2375 N N . PRO A 1 297 ? 47.704 19.836 43.593 1.00 42.97 297 PRO A N 1
ATOM 2376 C CA . PRO A 1 297 ? 46.909 19.810 44.821 1.00 42.97 297 PRO A CA 1
ATOM 2377 C C . PRO A 1 297 ? 46.373 21.202 45.195 1.00 42.97 297 PRO A C 1
ATOM 2379 O O . PRO A 1 297 ? 46.963 22.218 44.766 1.00 42.97 297 PRO A O 1
#

Secondary structure (DSSP, 8-state):
-HHHHHHTTT--S-GGGS-HHHHHHHHHHHHHH-B-TTSPBPPHHHHHHHHHHHHHHHHSTTT-----TTTSGGGHHHHHHHHHHHHHHHHTT------PPPPPHHHHHHHHHTTSSSSSSHHHHHHHHHHHHHHHT-SSS---GGG-BGGGEEEEEETTEEEEEETT----S-TTTTSTT--PPPP-EE----TTS--HHHHHHHHHHTS-TT--BSSEEEPTT--TT-SS-SEEEEEPPHHHHHTHHHHHHHHTT-SS---HHHHHHHHHHHHHHHHHTS---------------

Organism: Branchiostoma floridae (NCBI:txid7739)

InterPro domains:
  IPR021893 ZMYM2-like/QRICH1, C-terminal domain [PF12012] (110-252)
  IPR052787 Mitochondrial antiviral-signaling domain-containing protein [PTHR21446] (4-290)

Sequence (297 aa):
VISEWLQSRGLDTAFEELPPRDLAVLLRQFYGEAQKDDGTPYAKASHACLRAAIHRHLTGPPFNCKYNIFKDKEFQAANKVYNSVIRQLKRDGIDTSKSYPPILASDITKMFETKTLSVDNPVALQRLVFFYLAFFFCQRGRENLRDFKVGDFIPNTEGGRRYYTLRYYKHQKDHRDHLPGNVQPSPRLYESPNNTRPCPVQAFELYCSKLHNRCPYLFQRPSTQWKPSSPAPWYYGQPVGQNKLGAMMRAISQAAGLSKVYTNHSITCTAIQALDKAASSQPNSASSQPNSASSQP

Foldseek 3Di:
DLLVVCVVVVHDSVLLPDDLLVNLVSLLVCLQCDDDPVSHRDALVVLVVVLVVVQCVSCDPPNVDPDDCQDDPSNVNSNVSNVVSNVVCVVVVVNPPPPQAAADPVLVLLLVVLLCQPLQALRNLLLVLLLLCLLQAVQPDDDQLQAAFPVQWDWDADPNKIKTFGPPSPPPDDPPPPPPPPPDPGTIQTFDPDPSGPTNVVSLVSQVVQDDPLARHSAFAADPPDDRPDPHRRGDSHHDDSVCSQCSQQVSCVSSVGPDRGTSVSSSNNSVVVVVVVVVPDDPPDDDDDPDDDDDD

pLDDT: mean 84.42, std 18.14, range [30.66, 98.56]

Radius of gyration: 26.2 Å; chains: 1; bounding box: 86×40×75 Å